Protein AF-B1NF24-F1 (afdb_monomer_lite)

Organism: Felis catus (NCBI:txid9685)

Secondary structure (DSSP, 8-state):
--------HHHHHHHHHHTT---HHHHHHHHHHTT-HHHHHHHH---HHHHHHHHTTS--SS-HHHHHHHHHHHH--HHHHHHHHHHHHHHHTT----TT--HHHHHHHHHHTTS-BTTB-HHHHHHHHHTT-HHHHHHHHHHHHHHHSSS----SSS-SS-------------PPPP----------------------------S--------PPP---SS-EEEEEEESS-SSHHHHHHHHHHTT-EEEEEES--HHHHHHHHHHHHT-GGGGTSSEEEEEEESS-BTTEE--S-TTSPPEEHHHHHHHTSTTT-GGGTTS-EEEEEE-

InterPro domains:
  IPR001309 Peptidase C14, p20 domain [PS50208] (236-332)
  IPR001875 Death effector domain [PF01335] (65-145)
  IPR001875 Death effector domain [PS50168] (1-45)
  IPR001875 Death effector domain [PS50168] (64-142)
  IPR001875 Death effector domain [SM00031] (63-142)
  IPR011029 Death-like domain superfamily [G3DSA:1.10.533.10] (1-56)
  IPR011029 Death-like domain superfamily [G3DSA:1.10.533.10] (60-155)
  IPR011029 Death-like domain superfamily [SSF47986] (62-151)
  IPR011600 Peptidase C14, caspase domain [PF00656] (235-331)
  IPR015917 Peptidase C14A, caspase catalytic domain [PR00376] (248-266)
  IPR015917 Peptidase C14A, caspase catalytic domain [PR00376] (281-289)
  IPR015917 Peptidase C14A, caspase catalytic domain [PR00376] (318-332)
  IPR015917 Peptidase C14A, caspase catalytic domain [SM00115] (216-332)
  IPR029030 Caspase-like domain superfamily [SSF52129] (209-331)

Foldseek 3Di:
DDPPDPQDPVNVQVVCVVVVNDDLLLVLLVCLLVVVQVCNCPPVVDHNVRNVVVVVPDDHSDDPVNSLLSVLLVVDDPVLLVQLCVLCDVVLDPPPPDPPDGSVNVVVSCVVSVCDDLQHCVSVLVSCVVSVVVVSNVSNVVSNVCVPDPDDDPPDDVPPDDDDDDDDDDDDDDDDDDDDDDDDDDDDDDDDDDDDDDDDDDDDDDDDDDDPPPPDQDQDFQQQEEEEAEAQPPDCVVVVVVVVVVVRHRYDYDYQDAQVVVVVVLLVRLPDLCLLRHQAYHYEAHAPADPFFHGGNDPPDDGHGPVVSVVCNECVNRVSCVPGYYYYHYHD

pLDDT: mean 74.33, std 25.1, range [20.7, 98.06]

Structure (mmCIF, N/CA/C/O backbone):
data_AF-B1NF24-F1
#
_entry.id   AF-B1NF24-F1
#
loop_
_atom_site.group_PDB
_atom_site.id
_atom_site.type_symbol
_atom_site.label_atom_id
_atom_site.label_alt_id
_atom_site.label_comp_id
_atom_site.label_asym_id
_atom_site.label_entity_id
_atom_site.label_seq_id
_atom_site.pdbx_PDB_ins_code
_atom_site.Cartn_x
_atom_site.Cartn_y
_atom_site.Cartn_z
_atom_site.occupancy
_atom_site.B_iso_or_equiv
_atom_site.auth_seq_id
_atom_site.auth_comp_id
_atom_site.auth_asym_id
_atom_site.auth_atom_id
_atom_site.pdbx_PDB_model_num
ATOM 1 N N . ALA A 1 1 ? -11.507 21.155 0.071 1.00 34.19 1 ALA A N 1
ATOM 2 C CA . ALA A 1 1 ? -11.415 20.934 -1.381 1.00 34.19 1 ALA A CA 1
ATOM 3 C C . ALA A 1 1 ? -10.036 21.401 -1.807 1.00 34.19 1 ALA A C 1
ATOM 5 O O . ALA A 1 1 ? -9.791 22.597 -1.777 1.00 34.19 1 ALA A O 1
ATOM 6 N N . ALA A 1 2 ? -9.113 20.475 -2.051 1.00 30.42 2 ALA A N 1
ATOM 7 C CA . ALA A 1 2 ? -7.850 20.797 -2.700 1.00 30.42 2 ALA A CA 1
ATOM 8 C C . ALA A 1 2 ? -7.971 20.240 -4.116 1.00 30.42 2 ALA A C 1
ATOM 10 O O . ALA A 1 2 ? -7.924 19.025 -4.304 1.00 30.42 2 ALA A O 1
ATOM 11 N N . ASP A 1 3 ? -8.244 21.130 -5.068 1.00 33.62 3 ASP A N 1
ATOM 12 C CA . ASP A 1 3 ? -8.088 20.854 -6.492 1.00 33.62 3 ASP A CA 1
ATOM 13 C C . ASP A 1 3 ? -6.604 20.572 -6.731 1.00 33.62 3 ASP A C 1
ATOM 15 O O . ASP A 1 3 ? -5.778 21.483 -6.808 1.00 33.62 3 ASP A O 1
ATOM 19 N N . VAL A 1 4 ? -6.243 19.291 -6.772 1.00 41.84 4 VAL A N 1
ATOM 20 C CA . VAL A 1 4 ? -4.942 18.871 -7.283 1.00 41.84 4 VAL A CA 1
ATOM 21 C C . VAL A 1 4 ? -5.028 19.053 -8.790 1.00 41.84 4 VAL A C 1
ATOM 23 O O . VAL A 1 4 ? -5.664 18.258 -9.481 1.00 41.84 4 VAL A O 1
ATOM 26 N N . VAL A 1 5 ? -4.425 20.135 -9.287 1.00 42.22 5 VAL A N 1
ATOM 27 C CA . VAL A 1 5 ? -4.131 20.307 -10.713 1.00 42.22 5 VAL A CA 1
ATOM 28 C C . VAL A 1 5 ? -3.517 18.993 -11.203 1.00 42.22 5 VAL A C 1
ATOM 30 O O . VAL A 1 5 ? -2.589 18.505 -10.551 1.00 42.22 5 VAL A O 1
ATOM 33 N N . PRO A 1 6 ? -4.027 18.379 -12.285 1.00 47.66 6 PRO A N 1
ATOM 34 C CA . PRO A 1 6 ? -3.456 17.140 -12.784 1.00 47.66 6 PRO A CA 1
ATOM 35 C C . PRO A 1 6 ? -1.999 17.413 -13.155 1.00 47.66 6 PRO A C 1
ATOM 37 O O . PRO A 1 6 ? -1.723 18.125 -14.119 1.00 47.66 6 PRO A O 1
ATOM 40 N N . LEU A 1 7 ? -1.080 16.891 -12.339 1.00 66.44 7 LEU A N 1
ATOM 41 C CA . LEU A 1 7 ? 0.355 16.958 -12.588 1.00 66.44 7 LEU A CA 1
ATOM 42 C C . LEU A 1 7 ? 0.591 16.405 -13.991 1.00 66.44 7 LEU A C 1
ATOM 44 O O . LEU A 1 7 ? 0.210 15.267 -14.284 1.00 66.44 7 LEU A O 1
ATOM 48 N N . ASN A 1 8 ? 1.182 17.209 -14.872 1.00 80.44 8 ASN A N 1
ATOM 49 C CA . ASN A 1 8 ? 1.562 16.707 -16.179 1.00 80.44 8 ASN A CA 1
ATOM 50 C C . ASN A 1 8 ? 2.646 15.635 -15.979 1.00 80.44 8 ASN A C 1
ATOM 52 O O . ASN A 1 8 ? 3.407 15.665 -15.011 1.00 80.44 8 ASN A O 1
ATOM 56 N N . VAL A 1 9 ? 2.744 14.681 -16.905 1.00 83.19 9 VAL A N 1
ATOM 57 C CA . VAL A 1 9 ? 3.736 13.597 -16.843 1.00 83.19 9 VAL A CA 1
ATOM 58 C C . VAL A 1 9 ? 5.152 14.160 -16.714 1.00 83.19 9 VAL A C 1
ATOM 60 O O . VAL A 1 9 ? 5.975 13.584 -16.011 1.00 83.19 9 VAL A O 1
ATOM 63 N N . ARG A 1 10 ? 5.424 15.308 -17.346 1.00 84.50 10 ARG A N 1
ATOM 64 C CA . ARG A 1 10 ? 6.698 16.021 -17.210 1.00 84.50 10 ARG A CA 1
ATOM 65 C C . ARG A 1 10 ? 6.972 16.430 -15.761 1.00 84.50 10 ARG A C 1
ATOM 67 O O . ARG A 1 10 ? 8.001 16.040 -15.230 1.00 84.50 10 ARG A O 1
ATOM 74 N N . ASP A 1 11 ? 6.030 17.121 -15.126 1.00 86.19 11 ASP A N 1
ATOM 75 C CA . ASP A 1 11 ? 6.173 17.591 -13.744 1.00 86.19 11 ASP A CA 1
ATOM 76 C C . ASP A 1 11 ? 6.357 16.409 -12.780 1.00 86.19 11 ASP A C 1
ATOM 78 O O . ASP A 1 11 ? 7.164 16.463 -11.858 1.00 86.19 11 ASP A O 1
ATOM 82 N N . LEU A 1 12 ? 5.656 15.294 -13.024 1.00 83.38 12 LEU A N 1
ATOM 83 C CA . LEU A 1 12 ? 5.823 14.068 -12.244 1.00 83.38 12 LEU A CA 1
ATOM 84 C C . LEU A 1 12 ? 7.235 13.478 -12.384 1.00 83.38 12 LEU A C 1
ATOM 86 O O . LEU A 1 12 ? 7.833 13.080 -11.385 1.00 83.38 12 LEU A O 1
ATOM 90 N N . LEU A 1 13 ? 7.763 13.398 -13.608 1.00 84.06 13 LEU A N 1
ATOM 91 C CA . LEU A 1 13 ? 9.116 12.895 -13.852 1.00 84.06 13 LEU A CA 1
ATOM 92 C C . LEU A 1 13 ? 10.175 13.822 -13.245 1.00 84.06 13 LEU A C 1
ATOM 94 O O . LEU A 1 13 ? 11.127 13.320 -12.646 1.00 84.06 13 LEU A O 1
ATOM 98 N N . ASP A 1 14 ? 9.975 15.138 -13.330 1.00 83.81 14 ASP A N 1
ATOM 99 C CA . ASP A 1 14 ? 10.856 16.139 -12.728 1.00 83.81 14 ASP A CA 1
ATOM 100 C C . ASP A 1 14 ? 10.875 15.983 -11.195 1.00 83.81 14 ASP A C 1
ATOM 102 O O . ASP A 1 14 ? 11.945 15.817 -10.611 1.00 83.81 14 ASP A O 1
ATOM 106 N N . ILE A 1 15 ? 9.710 15.857 -10.543 1.00 81.94 15 ILE A N 1
ATOM 107 C CA . ILE A 1 15 ? 9.610 15.600 -9.092 1.00 81.94 15 ILE A CA 1
ATOM 108 C C . ILE A 1 15 ? 10.308 14.290 -8.693 1.00 81.94 15 ILE A C 1
ATOM 110 O O . ILE A 1 15 ? 10.976 14.221 -7.657 1.00 81.94 15 ILE A O 1
ATOM 114 N N . LEU A 1 16 ? 10.141 13.214 -9.469 1.00 79.06 16 LEU A N 1
ATOM 115 C CA . LEU A 1 16 ? 10.782 11.929 -9.166 1.00 79.06 16 LEU A CA 1
ATOM 116 C C . LEU A 1 16 ? 12.305 11.989 -9.354 1.00 79.06 16 LEU A C 1
ATOM 118 O O . LEU A 1 16 ? 13.035 11.346 -8.593 1.00 79.06 16 LEU A O 1
ATOM 122 N N . SER A 1 17 ? 12.774 12.771 -10.328 1.00 82.81 17 SER A N 1
ATOM 123 C CA . SER A 1 17 ? 14.193 13.044 -10.558 1.00 82.81 17 SER A CA 1
ATOM 124 C C . SER A 1 17 ? 14.794 13.867 -9.417 1.00 82.81 17 SER A C 1
ATOM 126 O O . SER A 1 17 ? 15.810 13.471 -8.851 1.00 82.81 17 SER A O 1
ATOM 128 N N . GLU A 1 18 ? 14.141 14.960 -9.013 1.00 84.50 18 GLU A N 1
ATOM 129 C CA . GLU A 1 18 ? 14.576 15.825 -7.906 1.00 84.50 18 GLU A CA 1
ATOM 130 C C . GLU A 1 18 ? 14.647 15.077 -6.570 1.00 84.50 18 GLU A C 1
ATOM 132 O O . GLU A 1 18 ? 15.554 15.297 -5.772 1.00 84.50 18 GLU A O 1
ATOM 137 N N . ARG A 1 19 ? 13.726 14.135 -6.337 1.00 76.81 19 ARG A N 1
ATOM 138 C CA . ARG A 1 19 ? 13.718 13.283 -5.136 1.00 76.81 19 ARG A CA 1
ATOM 139 C C . ARG A 1 19 ? 14.747 12.147 -5.177 1.00 76.81 19 ARG A C 1
ATOM 141 O O . ARG A 1 19 ? 14.747 11.317 -4.270 1.00 76.81 19 ARG A O 1
ATOM 148 N N . GLY A 1 20 ? 15.560 12.047 -6.232 1.00 77.38 20 GLY A N 1
ATOM 149 C CA . GLY A 1 20 ? 16.535 10.967 -6.420 1.00 77.38 20 GLY A CA 1
ATOM 150 C C . GLY A 1 20 ? 15.904 9.579 -6.582 1.00 77.38 20 GLY A C 1
ATOM 151 O O . GLY A 1 20 ? 16.592 8.570 -6.446 1.00 77.38 20 GLY A O 1
ATOM 152 N N . LYS A 1 21 ? 14.593 9.508 -6.852 1.00 74.69 21 LYS A N 1
ATOM 153 C CA . LYS A 1 21 ? 13.841 8.250 -6.993 1.00 74.69 21 LYS A CA 1
ATOM 154 C C . LYS A 1 21 ? 13.795 7.748 -8.436 1.00 74.69 21 LYS A C 1
ATOM 156 O O . LYS A 1 21 ? 13.480 6.583 -8.658 1.00 74.69 21 LYS A O 1
ATOM 161 N N . LEU A 1 22 ? 14.102 8.606 -9.411 1.00 81.50 22 LEU A N 1
ATOM 162 C CA . LEU A 1 22 ? 14.124 8.259 -10.829 1.00 81.50 22 LEU A CA 1
ATOM 163 C C . LEU A 1 22 ? 15.561 8.149 -11.342 1.00 81.50 22 LEU A C 1
ATOM 165 O O . LEU A 1 22 ? 16.217 9.147 -11.624 1.00 81.50 22 LEU A O 1
ATOM 169 N N . SER A 1 23 ? 16.042 6.917 -11.494 1.00 85.56 23 SER A N 1
ATOM 170 C CA . SER A 1 23 ? 17.282 6.628 -12.218 1.00 85.56 23 SER A CA 1
ATOM 171 C C . SER A 1 23 ? 17.003 6.407 -13.709 1.00 85.56 23 SER A C 1
ATOM 173 O O . SER A 1 23 ? 15.863 6.161 -14.108 1.00 85.56 23 SER A O 1
ATOM 175 N N . ALA A 1 24 ? 18.045 6.419 -14.548 1.00 84.31 24 ALA A N 1
ATOM 176 C CA . ALA A 1 24 ? 17.912 6.056 -15.965 1.00 84.31 24 ALA A CA 1
ATOM 177 C C . ALA A 1 24 ? 17.301 4.652 -16.150 1.00 84.31 24 ALA A C 1
ATOM 179 O O . ALA A 1 24 ? 16.502 4.435 -17.061 1.00 84.31 24 ALA A O 1
ATOM 180 N N . MET A 1 25 ? 17.619 3.723 -15.241 1.00 84.38 25 MET A N 1
ATOM 181 C CA . MET A 1 25 ? 17.042 2.378 -15.222 1.00 84.38 25 MET A CA 1
ATOM 182 C C . MET A 1 25 ? 15.591 2.363 -14.735 1.00 84.38 25 MET A C 1
ATOM 184 O O . MET A 1 25 ? 14.773 1.655 -15.315 1.00 84.38 25 MET A O 1
ATOM 188 N N . GLY A 1 26 ? 15.238 3.196 -13.753 1.00 83.25 26 GLY A N 1
ATOM 189 C CA . GLY A 1 26 ? 13.846 3.387 -13.338 1.00 83.25 26 GLY A CA 1
ATOM 190 C C . GLY A 1 26 ? 12.982 3.975 -14.458 1.00 83.25 26 GLY A C 1
ATOM 191 O O . GLY A 1 26 ? 11.862 3.527 -14.687 1.00 83.25 26 GLY A O 1
ATOM 192 N N . LEU A 1 27 ? 13.521 4.919 -15.237 1.00 87.50 27 LEU A N 1
ATOM 193 C CA . LEU A 1 27 ? 12.850 5.437 -16.431 1.00 87.50 27 LEU A CA 1
ATOM 194 C C . LEU A 1 27 ? 12.709 4.359 -17.518 1.00 87.50 27 LEU A C 1
ATOM 196 O O . LEU A 1 27 ? 11.660 4.271 -18.157 1.00 87.50 27 LEU A O 1
ATOM 200 N N . ALA A 1 28 ? 13.735 3.522 -17.711 1.00 86.75 28 ALA A N 1
ATOM 201 C CA . ALA A 1 28 ? 13.675 2.384 -18.629 1.00 86.75 28 ALA A CA 1
ATOM 202 C C . ALA A 1 28 ? 12.551 1.411 -18.247 1.00 86.75 28 ALA A C 1
ATOM 204 O O . ALA A 1 28 ? 11.795 0.973 -19.116 1.00 86.75 28 ALA A O 1
ATOM 205 N N . GLU A 1 29 ? 12.409 1.118 -16.952 1.00 87.12 29 GLU A N 1
ATOM 206 C CA . GLU A 1 29 ? 11.335 0.285 -16.419 1.00 87.12 29 GLU A CA 1
ATOM 207 C C . GLU A 1 29 ? 9.958 0.903 -16.682 1.00 87.12 29 GLU A C 1
ATOM 209 O O . GLU A 1 29 ? 9.096 0.234 -17.249 1.00 87.12 29 GLU A O 1
ATOM 214 N N . LEU A 1 30 ? 9.749 2.184 -16.360 1.00 87.38 30 LEU A N 1
ATOM 215 C CA . LEU A 1 30 ? 8.467 2.859 -16.599 1.00 87.38 30 LEU A CA 1
ATOM 216 C C . LEU A 1 30 ? 8.071 2.829 -18.083 1.00 87.38 30 LEU A C 1
ATOM 218 O O . LEU A 1 30 ? 6.939 2.479 -18.419 1.00 87.38 30 LEU A O 1
ATOM 222 N N . LEU A 1 31 ? 9.006 3.132 -18.989 1.00 87.88 31 LEU A N 1
ATOM 223 C CA . LEU A 1 31 ? 8.759 3.088 -20.435 1.00 87.88 31 LEU A CA 1
ATOM 224 C C . LEU A 1 31 ? 8.461 1.671 -20.934 1.00 87.88 31 LEU A C 1
ATOM 226 O O . LEU A 1 31 ? 7.616 1.496 -21.816 1.00 87.88 31 LEU A O 1
ATOM 230 N N . TYR A 1 32 ? 9.133 0.668 -20.367 1.00 87.19 32 TYR A N 1
ATOM 231 C CA . TYR A 1 32 ? 8.873 -0.737 -20.657 1.00 87.19 32 TYR A CA 1
ATOM 232 C C . TYR A 1 32 ? 7.463 -1.148 -20.211 1.00 87.19 32 TYR A C 1
ATOM 234 O O . TYR A 1 32 ? 6.733 -1.749 -21.000 1.00 87.19 32 TYR A O 1
ATOM 242 N N . ARG A 1 33 ? 7.045 -0.774 -18.993 1.00 83.44 33 ARG A N 1
ATOM 243 C CA . ARG A 1 33 ? 5.715 -1.093 -18.441 1.00 83.44 33 ARG A CA 1
ATOM 244 C C . ARG A 1 33 ? 4.583 -0.402 -19.204 1.00 83.44 33 ARG A C 1
ATOM 246 O O . ARG A 1 33 ? 3.579 -1.040 -19.483 1.00 83.44 33 ARG A O 1
ATOM 253 N N . VAL A 1 34 ? 4.778 0.846 -19.636 1.00 85.19 34 VAL A N 1
ATOM 254 C CA . VAL A 1 34 ? 3.817 1.596 -20.478 1.00 85.19 34 VAL A CA 1
ATOM 255 C C . VAL A 1 34 ? 3.896 1.178 -21.963 1.00 85.19 34 VAL A C 1
ATOM 257 O O . VAL A 1 34 ? 3.221 1.737 -22.824 1.00 85.19 34 VAL A O 1
ATOM 260 N N . ARG A 1 35 ? 4.729 0.180 -22.298 1.00 83.81 35 ARG A N 1
ATOM 261 C CA . ARG A 1 35 ? 4.919 -0.371 -23.652 1.00 83.81 35 ARG A CA 1
ATOM 262 C C . ARG A 1 35 ? 5.380 0.655 -24.701 1.00 83.81 35 ARG A C 1
ATOM 264 O O . ARG A 1 35 ? 5.207 0.447 -25.903 1.00 83.81 35 ARG A O 1
ATOM 271 N N . ARG A 1 36 ? 6.033 1.746 -24.283 1.00 87.38 36 ARG A N 1
ATOM 272 C CA . ARG A 1 36 ? 6.626 2.766 -25.172 1.00 87.38 36 ARG A CA 1
ATOM 273 C C . ARG A 1 36 ? 8.048 2.390 -25.580 1.00 87.38 36 ARG A C 1
ATOM 275 O O . ARG A 1 36 ? 9.026 3.080 -25.284 1.00 87.38 36 ARG A O 1
ATOM 282 N N . PHE A 1 37 ? 8.164 1.266 -26.288 1.00 87.19 37 PHE A N 1
ATOM 283 C CA . PHE A 1 37 ? 9.449 0.736 -26.763 1.00 87.19 37 PHE A CA 1
ATOM 284 C C . PHE A 1 37 ? 10.140 1.654 -27.784 1.00 87.19 37 PHE A C 1
ATOM 286 O O . PHE A 1 37 ? 11.359 1.602 -27.942 1.00 87.19 37 PHE A O 1
ATOM 293 N N . ASP A 1 38 ? 9.373 2.509 -28.461 1.00 88.81 38 ASP A N 1
ATOM 294 C CA . ASP A 1 38 ? 9.875 3.562 -29.342 1.00 88.81 38 ASP A CA 1
ATOM 295 C C . ASP A 1 38 ? 10.730 4.577 -28.571 1.00 88.81 38 ASP A C 1
ATOM 297 O O . ASP A 1 38 ? 11.837 4.919 -28.993 1.00 88.81 38 ASP A O 1
ATOM 301 N N . LEU A 1 39 ? 10.251 5.012 -27.402 1.00 90.06 39 LEU A N 1
ATOM 302 C CA . LEU A 1 39 ? 10.961 5.949 -26.536 1.00 90.06 39 LEU A CA 1
ATOM 303 C C . LEU A 1 39 ? 12.165 5.289 -25.867 1.00 90.06 39 LEU A C 1
ATOM 305 O O . LEU A 1 39 ? 13.218 5.915 -25.773 1.00 90.06 39 LEU A O 1
ATOM 309 N N . LEU A 1 40 ? 12.036 4.016 -25.484 1.00 88.38 40 LEU A N 1
ATOM 310 C CA . LEU A 1 40 ? 13.133 3.228 -24.924 1.00 88.38 40 LEU A CA 1
ATOM 311 C C . LEU A 1 40 ? 14.338 3.178 -25.881 1.00 88.38 40 LEU A C 1
ATOM 313 O O . LEU A 1 40 ? 15.464 3.495 -25.491 1.00 88.38 40 LEU A O 1
ATOM 317 N N . LYS A 1 41 ? 14.091 2.865 -27.158 1.00 88.94 41 LYS A N 1
ATOM 318 C CA . LYS A 1 41 ? 15.137 2.827 -28.188 1.00 88.94 41 LYS A CA 1
ATOM 319 C C . LYS A 1 41 ? 15.684 4.211 -28.513 1.00 88.94 41 LYS A C 1
ATOM 321 O O . LYS A 1 41 ? 16.890 4.377 -28.658 1.00 88.94 41 LYS A O 1
ATOM 326 N N . ARG A 1 42 ? 14.806 5.210 -28.638 1.00 91.31 42 ARG A N 1
ATOM 327 C CA . ARG A 1 42 ? 15.193 6.555 -29.082 1.00 91.31 42 ARG A CA 1
ATOM 328 C C . ARG A 1 42 ? 15.977 7.334 -28.026 1.00 91.31 42 ARG A C 1
ATOM 330 O O . ARG A 1 42 ? 16.920 8.030 -28.383 1.00 91.31 42 ARG A O 1
ATOM 337 N N . ILE A 1 43 ? 15.571 7.246 -26.760 1.00 89.44 43 ILE A N 1
ATOM 338 C CA . ILE A 1 43 ? 16.112 8.075 -25.672 1.00 89.44 43 ILE A CA 1
ATOM 339 C C . ILE A 1 43 ? 17.205 7.325 -24.911 1.00 89.44 43 ILE A C 1
ATOM 341 O O . ILE A 1 43 ? 18.290 7.861 -24.716 1.00 89.44 43 ILE A O 1
ATOM 345 N N . LEU A 1 44 ? 16.939 6.077 -24.513 1.00 86.38 44 LEU A N 1
ATOM 346 C CA . LEU A 1 44 ? 17.850 5.299 -23.668 1.00 86.38 44 LEU A CA 1
ATOM 347 C C . LEU A 1 44 ? 18.767 4.370 -24.471 1.00 86.38 44 LEU A C 1
ATOM 349 O O . LEU A 1 44 ? 19.674 3.775 -23.900 1.00 86.38 44 LEU A O 1
ATOM 353 N N . LYS A 1 45 ? 18.558 4.251 -25.792 1.00 89.69 45 LYS A N 1
ATOM 354 C CA . LYS A 1 45 ? 19.291 3.324 -26.676 1.00 89.69 45 LYS A CA 1
ATOM 355 C C . LYS A 1 45 ? 19.275 1.882 -26.156 1.00 89.69 45 LYS A C 1
ATOM 357 O O . LYS A 1 45 ? 20.222 1.128 -26.360 1.00 89.69 45 LYS A O 1
ATOM 362 N N . MET A 1 46 ? 18.186 1.507 -25.483 1.00 86.00 46 MET A N 1
ATOM 363 C CA . MET A 1 46 ? 17.989 0.176 -24.922 1.00 86.00 46 MET A CA 1
ATOM 364 C C . MET A 1 46 ? 16.951 -0.599 -25.724 1.00 86.00 46 MET A C 1
ATOM 366 O O . MET A 1 46 ? 15.912 -0.067 -26.119 1.00 86.00 46 MET A O 1
ATOM 370 N N . ASP A 1 47 ? 17.215 -1.887 -25.908 1.00 85.75 47 ASP A N 1
ATOM 371 C CA . ASP A 1 47 ? 16.242 -2.824 -26.450 1.00 85.75 47 ASP A CA 1
ATOM 372 C C . ASP A 1 47 ? 15.419 -3.479 -25.341 1.00 85.75 47 ASP A C 1
ATOM 374 O O . ASP A 1 47 ? 15.860 -3.616 -24.199 1.00 85.75 47 ASP A O 1
ATOM 378 N N . LYS A 1 48 ? 14.230 -3.965 -25.713 1.00 84.44 48 LYS A N 1
ATOM 379 C CA . LYS A 1 48 ? 13.298 -4.665 -24.818 1.00 84.44 48 LYS A CA 1
ATOM 380 C C . LYS A 1 48 ? 13.997 -5.739 -23.968 1.00 84.44 48 LYS A C 1
ATOM 382 O O . LYS A 1 48 ? 13.862 -5.748 -22.750 1.0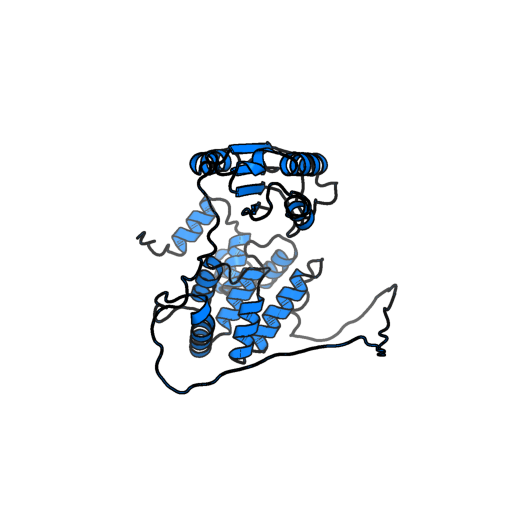0 84.44 48 LYS A O 1
ATOM 387 N N . ARG A 1 49 ? 14.808 -6.585 -24.612 1.00 83.69 49 ARG A N 1
ATOM 388 C CA . ARG A 1 49 ? 15.538 -7.690 -23.964 1.00 83.69 49 ARG A CA 1
ATOM 389 C C . ARG A 1 49 ? 16.558 -7.212 -22.932 1.00 83.69 49 ARG A C 1
ATOM 391 O O . ARG A 1 49 ? 16.775 -7.883 -21.926 1.00 83.69 49 ARG A O 1
ATOM 398 N N . ALA A 1 50 ? 17.192 -6.066 -23.180 1.00 83.81 50 ALA A N 1
ATOM 399 C CA . ALA A 1 50 ? 18.171 -5.496 -22.260 1.00 83.81 50 ALA A CA 1
ATOM 400 C C . ALA A 1 50 ? 17.491 -5.035 -20.964 1.00 83.81 50 ALA A C 1
ATOM 402 O O . ALA A 1 50 ? 18.012 -5.283 -19.880 1.00 83.81 50 ALA A O 1
ATOM 403 N N . VAL A 1 51 ? 16.300 -4.434 -21.074 1.00 83.75 51 VAL A N 1
ATOM 404 C CA . VAL A 1 51 ? 15.498 -4.042 -19.907 1.00 83.75 51 VAL A CA 1
ATOM 405 C C . VAL A 1 51 ? 14.985 -5.268 -19.157 1.00 83.75 51 VAL A C 1
ATOM 407 O O . VAL A 1 51 ? 15.159 -5.335 -17.947 1.00 83.75 51 VAL A O 1
ATOM 410 N N . GLU A 1 52 ? 14.447 -6.276 -19.851 1.00 80.75 52 GLU A N 1
ATOM 411 C CA . GLU A 1 52 ? 14.007 -7.536 -19.223 1.00 80.75 52 GLU A CA 1
ATOM 412 C C . GLU A 1 52 ? 15.140 -8.203 -18.425 1.00 80.75 52 GLU A C 1
ATOM 414 O O . GLU A 1 52 ? 14.957 -8.573 -17.268 1.00 80.75 52 GLU A O 1
ATOM 419 N N . THR A 1 53 ? 16.339 -8.283 -19.010 1.00 80.69 53 THR A N 1
ATOM 420 C CA . THR A 1 53 ? 17.530 -8.847 -18.349 1.00 80.69 53 THR A CA 1
ATOM 421 C C . THR A 1 53 ? 17.944 -8.040 -17.118 1.00 80.69 53 THR A C 1
ATOM 423 O O . THR A 1 53 ? 18.423 -8.605 -16.136 1.00 80.69 53 THR A O 1
ATOM 426 N N . HIS A 1 54 ? 17.774 -6.719 -17.156 1.00 77.69 54 HIS A N 1
ATOM 427 C CA . HIS A 1 54 ? 18.090 -5.859 -16.022 1.00 77.69 54 HIS A CA 1
ATOM 428 C C . HIS A 1 54 ? 17.088 -6.032 -14.877 1.00 77.69 54 HIS A C 1
ATOM 430 O O . HIS A 1 54 ? 17.503 -6.182 -13.730 1.00 77.69 54 HIS A O 1
ATOM 436 N N . LEU A 1 55 ? 15.789 -6.088 -15.184 1.00 78.25 55 LEU A N 1
ATOM 437 C CA . LEU A 1 55 ? 14.736 -6.312 -14.187 1.00 78.25 55 LEU A CA 1
ATOM 438 C C . LEU A 1 55 ? 14.903 -7.661 -13.466 1.00 78.25 55 LEU A C 1
ATOM 440 O O . LEU A 1 55 ? 14.518 -7.791 -12.306 1.00 78.25 55 LEU A O 1
ATOM 444 N N . LEU A 1 56 ? 15.520 -8.653 -14.122 1.00 68.75 56 LEU A N 1
ATOM 445 C CA . LEU A 1 56 ? 15.863 -9.964 -13.540 1.00 68.75 56 LEU A CA 1
ATOM 446 C C . LEU A 1 56 ? 16.962 -9.903 -12.480 1.00 68.75 56 LEU A C 1
ATOM 448 O O . LEU A 1 56 ? 17.046 -10.799 -11.645 1.00 68.75 56 LEU A O 1
ATOM 452 N N . ARG A 1 57 ? 17.823 -8.885 -12.519 1.00 66.25 57 ARG A N 1
ATOM 453 C CA . ARG A 1 57 ? 19.025 -8.810 -11.678 1.00 66.25 57 ARG A CA 1
ATOM 454 C C . ARG A 1 57 ? 18.976 -7.720 -10.618 1.00 66.25 57 ARG A C 1
ATOM 456 O O . ARG A 1 57 ? 19.847 -7.702 -9.751 1.00 66.25 57 ARG A O 1
ATOM 463 N N . HIS A 1 58 ? 18.004 -6.815 -10.686 1.00 65.12 58 HIS A N 1
ATOM 464 C CA . HIS A 1 58 ? 17.977 -5.618 -9.854 1.00 65.12 58 HIS A CA 1
ATOM 465 C C . HIS A 1 58 ? 16.593 -5.347 -9.252 1.00 65.12 58 HIS A C 1
ATOM 467 O O . HIS A 1 58 ? 15.585 -5.766 -9.822 1.00 65.12 58 HIS A O 1
ATOM 473 N N . PRO A 1 59 ? 16.536 -4.636 -8.108 1.00 62.91 59 PRO A N 1
ATOM 474 C CA . PRO A 1 59 ? 15.279 -4.203 -7.511 1.00 62.91 59 PRO A CA 1
ATOM 475 C C . PRO A 1 59 ? 14.470 -3.344 -8.487 1.00 62.91 59 PRO A C 1
ATOM 477 O O . PRO A 1 59 ? 15.008 -2.425 -9.107 1.00 62.91 59 PRO A O 1
ATOM 480 N N . GLN A 1 60 ? 13.182 -3.651 -8.604 1.00 71.81 60 GLN A N 1
ATOM 481 C CA . GLN A 1 60 ? 12.252 -2.947 -9.483 1.00 71.81 60 GLN A CA 1
ATOM 482 C C . GLN A 1 60 ? 11.747 -1.663 -8.810 1.00 71.81 60 GLN A C 1
ATOM 484 O O . GLN A 1 60 ? 11.496 -1.642 -7.603 1.00 71.81 60 GLN A O 1
ATOM 489 N N . LEU A 1 61 ? 11.582 -0.596 -9.590 1.00 79.44 61 LEU A N 1
ATOM 490 C CA . LEU A 1 61 ? 10.973 0.660 -9.151 1.00 79.44 61 LEU A CA 1
ATOM 491 C C . LEU A 1 61 ? 9.466 0.489 -8.915 1.00 79.44 61 LEU A C 1
ATOM 493 O O . LEU A 1 61 ? 8.905 1.095 -8.000 1.00 79.44 61 LEU A O 1
ATOM 497 N N . VAL A 1 62 ? 8.802 -0.311 -9.751 1.00 80.81 62 VAL A N 1
ATOM 498 C CA . VAL A 1 62 ? 7.364 -0.569 -9.686 1.00 80.81 62 VAL A CA 1
ATOM 499 C C . VAL A 1 62 ? 7.133 -1.936 -9.052 1.00 80.81 62 VAL A C 1
ATOM 501 O O . VAL A 1 62 ? 7.668 -2.942 -9.505 1.00 80.81 62 VAL A O 1
ATOM 504 N N . SER A 1 63 ? 6.306 -1.993 -8.007 1.00 84.19 63 SER A N 1
ATOM 505 C CA . SER A 1 63 ? 6.010 -3.263 -7.342 1.00 84.19 63 SER A CA 1
ATOM 506 C C . SER A 1 63 ? 5.208 -4.212 -8.235 1.00 84.19 63 SER A C 1
ATOM 508 O O . SER A 1 63 ? 4.359 -3.782 -9.021 1.00 84.19 63 SER A O 1
ATOM 510 N N . ASP A 1 64 ? 5.398 -5.520 -8.046 1.00 83.31 64 ASP A N 1
ATOM 511 C CA . ASP A 1 64 ? 4.687 -6.558 -8.807 1.00 83.31 64 ASP A CA 1
ATOM 512 C C . ASP A 1 64 ? 3.156 -6.434 -8.686 1.00 83.31 64 ASP A C 1
ATOM 514 O O . ASP A 1 64 ? 2.419 -6.689 -9.637 1.00 83.31 64 ASP A O 1
ATOM 518 N N . TYR A 1 65 ? 2.665 -5.956 -7.538 1.00 88.88 65 TYR A N 1
ATOM 519 C CA . TYR A 1 65 ? 1.255 -5.619 -7.342 1.00 88.88 65 TYR A CA 1
ATOM 520 C C . TYR A 1 65 ? 0.771 -4.533 -8.319 1.00 88.88 65 TYR A C 1
ATOM 522 O O . TYR A 1 65 ? -0.290 -4.664 -8.927 1.00 88.88 65 TYR A O 1
ATOM 530 N N . ARG A 1 66 ? 1.548 -3.456 -8.506 1.00 90.00 66 ARG A N 1
ATOM 531 C CA . ARG A 1 66 ? 1.192 -2.359 -9.423 1.00 90.00 66 ARG A CA 1
ATOM 532 C C . ARG A 1 66 ? 1.245 -2.803 -10.880 1.00 90.00 66 ARG A C 1
ATOM 534 O O . ARG A 1 66 ? 0.400 -2.377 -11.670 1.00 90.00 66 ARG A O 1
ATOM 541 N N . VAL A 1 67 ? 2.180 -3.692 -11.213 1.00 88.06 67 VAL A N 1
ATOM 542 C CA . VAL A 1 67 ? 2.234 -4.341 -12.528 1.00 88.06 67 VAL A CA 1
ATOM 543 C C . VAL A 1 67 ? 0.952 -5.142 -12.767 1.00 88.06 67 VAL A C 1
ATOM 545 O O . VAL A 1 67 ? 0.284 -4.913 -13.771 1.00 88.06 67 VAL A O 1
ATOM 548 N N . LEU A 1 68 ? 0.547 -5.989 -11.813 1.00 91.38 68 LEU A N 1
ATOM 549 C CA . LEU A 1 68 ? -0.678 -6.788 -11.910 1.00 91.38 68 LEU A CA 1
ATOM 550 C C . LEU A 1 68 ? -1.928 -5.920 -12.118 1.00 91.38 68 LEU A C 1
ATOM 552 O O . LEU A 1 68 ? -2.728 -6.211 -13.003 1.00 91.38 68 LEU A O 1
ATOM 556 N N . MET A 1 69 ? -2.109 -4.859 -11.323 1.00 93.38 69 MET A N 1
ATOM 557 C CA . MET A 1 69 ? -3.271 -3.967 -11.464 1.00 93.38 69 MET A CA 1
ATOM 558 C C . MET A 1 69 ? -3.305 -3.287 -12.838 1.00 93.38 69 MET A C 1
ATOM 560 O O . MET A 1 69 ? -4.376 -3.125 -13.421 1.00 93.38 69 MET A O 1
ATOM 564 N N . THR A 1 70 ? -2.140 -2.927 -13.379 1.00 88.31 70 THR A N 1
ATOM 565 C CA . THR A 1 70 ? -2.042 -2.325 -14.715 1.00 88.31 70 THR A CA 1
ATOM 566 C C . THR A 1 70 ? -2.402 -3.337 -15.800 1.00 88.31 70 THR A C 1
ATOM 568 O O . THR A 1 70 ? -3.239 -3.037 -16.644 1.00 88.31 70 THR A O 1
ATOM 571 N N . GLU A 1 71 ? -1.862 -4.557 -15.740 1.00 89.88 71 GLU A N 1
ATOM 572 C CA . GLU A 1 71 ? -2.181 -5.621 -16.702 1.00 89.88 71 GLU A CA 1
ATOM 573 C C . GLU A 1 71 ? -3.665 -6.010 -16.676 1.00 89.88 71 GLU A C 1
ATOM 575 O O . GLU A 1 71 ? -4.272 -6.195 -17.726 1.00 89.88 71 GLU A O 1
ATOM 580 N N . ILE A 1 72 ? -4.271 -6.103 -15.488 1.00 92.94 72 ILE A N 1
ATOM 581 C CA . ILE A 1 72 ? -5.715 -6.341 -15.355 1.00 92.94 72 ILE A CA 1
ATOM 582 C C . ILE A 1 72 ? -6.499 -5.194 -15.998 1.00 92.94 72 ILE A C 1
ATOM 584 O O . ILE A 1 72 ? -7.456 -5.447 -16.721 1.00 92.94 72 ILE A O 1
ATOM 588 N N . GLY A 1 73 ? -6.087 -3.945 -15.765 1.00 91.88 73 GLY A N 1
ATOM 589 C CA . GLY A 1 73 ? -6.724 -2.771 -16.357 1.00 91.88 73 GLY A CA 1
ATOM 590 C C . GLY A 1 73 ? -6.641 -2.725 -17.884 1.00 91.88 73 GLY A C 1
ATOM 591 O O . GLY A 1 73 ? -7.603 -2.298 -18.513 1.00 91.88 73 GLY A O 1
ATOM 592 N N . GLU A 1 74 ? -5.531 -3.177 -18.475 1.00 89.44 74 GLU A N 1
ATOM 593 C CA . GLU A 1 74 ? -5.361 -3.277 -19.935 1.00 89.44 74 GLU A CA 1
ATOM 594 C C . GLU A 1 74 ? -6.277 -4.337 -20.564 1.00 89.44 74 GLU A C 1
ATOM 596 O O . GLU A 1 74 ? -6.745 -4.156 -21.687 1.00 89.44 74 GLU A O 1
ATOM 601 N N . ASP A 1 75 ? -6.541 -5.428 -19.843 1.00 91.25 75 ASP A N 1
ATOM 602 C CA . ASP A 1 75 ? -7.344 -6.548 -20.335 1.00 91.25 75 ASP A CA 1
ATOM 603 C C . ASP A 1 75 ? -8.852 -6.399 -20.049 1.00 91.25 75 ASP A C 1
ATOM 605 O O . ASP A 1 75 ? -9.629 -7.259 -20.472 1.00 91.25 75 ASP A O 1
ATOM 609 N N . LEU A 1 76 ? -9.287 -5.366 -19.318 1.00 93.06 76 LEU A N 1
ATOM 610 C CA . LEU A 1 76 ? -10.697 -5.087 -19.011 1.00 93.06 76 LEU A CA 1
ATOM 611 C C . LEU A 1 76 ? -11.300 -4.100 -20.015 1.00 93.06 76 LEU A C 1
ATOM 613 O O . LEU A 1 76 ? -10.733 -3.042 -20.286 1.00 93.06 76 LEU A O 1
ATOM 617 N N . ASP A 1 77 ? -12.499 -4.402 -20.514 1.00 91.94 77 ASP A N 1
ATOM 618 C CA . ASP A 1 77 ? -13.245 -3.455 -21.342 1.00 91.94 77 ASP A CA 1
ATOM 619 C C . ASP A 1 77 ? -14.120 -2.501 -20.498 1.00 91.94 77 ASP A C 1
ATOM 621 O O . ASP A 1 77 ? -14.262 -2.627 -19.279 1.00 91.94 77 ASP A O 1
ATOM 625 N N . LYS A 1 78 ? -14.740 -1.505 -21.142 1.00 90.81 78 LYS A N 1
ATOM 626 C CA . LYS A 1 78 ? -15.590 -0.523 -20.440 1.00 90.81 78 LYS A CA 1
ATOM 627 C C . LYS A 1 78 ? -16.815 -1.159 -19.764 1.00 90.81 78 LYS A C 1
ATOM 629 O O . LYS A 1 78 ? -17.303 -0.626 -18.762 1.00 90.81 78 LYS A O 1
ATOM 634 N N . SER A 1 79 ? -17.333 -2.256 -20.316 1.00 92.19 79 SER A N 1
ATOM 635 C CA . SER A 1 79 ? -18.500 -2.965 -19.787 1.00 92.19 79 SER A CA 1
ATOM 636 C C . SER A 1 79 ? -18.135 -3.785 -18.548 1.00 92.19 79 SER A C 1
ATOM 638 O O . SER A 1 79 ? -18.855 -3.742 -17.546 1.00 92.19 79 SER A O 1
ATOM 640 N N . ASP A 1 80 ? -16.959 -4.411 -18.561 1.00 93.75 80 ASP A N 1
ATOM 641 C CA . ASP A 1 80 ? -16.374 -5.121 -17.434 1.00 93.75 80 ASP A CA 1
ATOM 642 C C . ASP A 1 80 ? -16.111 -4.156 -16.278 1.00 93.75 80 ASP A C 1
ATOM 644 O O . ASP A 1 80 ? -16.531 -4.408 -15.149 1.00 93.75 80 ASP A O 1
ATOM 648 N N . VAL A 1 81 ? -15.483 -3.004 -16.554 1.00 91.44 81 VAL A N 1
ATOM 649 C CA . VAL A 1 81 ? -15.222 -1.973 -15.535 1.00 91.44 81 VAL A CA 1
ATOM 650 C C . VAL A 1 81 ? -16.528 -1.471 -14.922 1.00 91.44 81 VAL A C 1
ATOM 652 O O . VAL A 1 81 ? -16.633 -1.368 -13.701 1.00 91.44 81 VAL A O 1
ATOM 655 N N . SER A 1 82 ? -17.555 -1.230 -15.739 1.00 90.44 82 SER A N 1
ATOM 656 C CA . SER A 1 82 ? -18.880 -0.832 -15.246 1.00 90.44 82 SER A CA 1
ATOM 657 C C . SER A 1 82 ? -19.508 -1.907 -14.352 1.00 90.44 82 SER A C 1
ATOM 659 O O . SER A 1 82 ? -20.097 -1.589 -13.317 1.00 90.44 82 SER A O 1
ATOM 661 N N . SER A 1 83 ? -19.338 -3.180 -14.712 1.00 92.25 83 SER A N 1
ATOM 662 C CA . SER A 1 83 ? -19.826 -4.320 -13.932 1.00 92.25 83 SER A CA 1
ATOM 663 C C . SER A 1 83 ? -19.077 -4.471 -12.604 1.00 92.25 83 SER A C 1
ATOM 665 O O . SER A 1 83 ? -19.701 -4.703 -11.569 1.00 92.25 83 SER A O 1
ATOM 667 N N . LEU A 1 84 ? -17.757 -4.264 -12.587 1.00 90.56 84 LEU A N 1
ATOM 668 C CA . LEU A 1 84 ? -16.953 -4.253 -11.358 1.00 90.56 84 LEU A CA 1
ATOM 669 C C . LEU A 1 84 ? -17.360 -3.113 -10.429 1.00 90.56 84 LEU A C 1
ATOM 671 O O . LEU A 1 84 ? -17.605 -3.342 -9.246 1.00 90.56 84 LEU A O 1
ATOM 675 N N . ILE A 1 85 ? -17.492 -1.904 -10.974 1.00 88.06 85 ILE A N 1
ATOM 676 C CA . ILE A 1 85 ? -17.977 -0.730 -10.246 1.00 88.06 85 ILE A CA 1
ATOM 677 C C . ILE A 1 85 ? -19.343 -1.018 -9.615 1.00 88.06 85 ILE A C 1
ATOM 679 O O . ILE A 1 85 ? -19.573 -0.670 -8.457 1.00 88.06 85 ILE A O 1
ATOM 683 N N . PHE A 1 86 ? -20.246 -1.660 -10.360 1.00 87.50 86 PHE A N 1
ATOM 684 C CA . PHE A 1 86 ? -21.564 -2.036 -9.860 1.00 87.50 86 PHE A CA 1
ATOM 685 C C . PHE A 1 86 ? -21.470 -3.026 -8.692 1.00 87.50 86 PHE A C 1
ATOM 687 O O . PHE A 1 86 ? -22.041 -2.765 -7.635 1.00 87.50 86 PHE A O 1
ATOM 694 N N . LEU A 1 87 ? -20.704 -4.111 -8.845 1.00 87.06 87 LEU A N 1
ATOM 695 C CA . LEU A 1 87 ? -20.515 -5.124 -7.799 1.00 87.06 87 LEU A CA 1
ATOM 696 C C . LEU A 1 87 ? -19.852 -4.566 -6.534 1.00 87.06 87 LEU A C 1
ATOM 698 O O . LEU A 1 87 ? -20.101 -5.056 -5.437 1.00 87.06 87 LEU A O 1
ATOM 702 N N . MET A 1 88 ? -18.989 -3.562 -6.679 1.00 84.62 88 MET A N 1
ATOM 703 C CA . MET A 1 88 ? -18.227 -2.978 -5.572 1.00 84.62 88 MET A CA 1
ATOM 704 C C . MET A 1 88 ? -18.932 -1.785 -4.917 1.00 84.62 88 MET A C 1
ATOM 706 O O . MET A 1 88 ? -18.472 -1.280 -3.892 1.00 84.62 88 MET A O 1
ATOM 710 N N . ARG A 1 89 ? -20.085 -1.364 -5.449 1.00 81.56 89 ARG A N 1
ATOM 711 C CA . ARG A 1 89 ? -20.840 -0.204 -4.964 1.00 81.56 89 ARG A CA 1
ATOM 712 C C . ARG A 1 89 ? -21.284 -0.341 -3.509 1.00 81.56 89 ARG A C 1
ATOM 714 O O . ARG A 1 89 ? -21.213 0.636 -2.765 1.00 81.56 89 ARG A O 1
ATOM 721 N N . ASP A 1 90 ? -21.678 -1.542 -3.098 1.00 75.25 90 ASP A N 1
ATOM 722 C CA . ASP A 1 90 ? -22.114 -1.815 -1.723 1.00 75.25 90 ASP A CA 1
ATOM 723 C C . ASP A 1 90 ? -20.959 -1.696 -0.716 1.00 75.25 90 ASP A C 1
ATOM 725 O O . ASP A 1 90 ? -21.175 -1.353 0.444 1.00 75.25 90 ASP A O 1
ATOM 729 N N . HIS A 1 91 ? -19.720 -1.903 -1.172 1.00 70.75 91 HIS A N 1
ATOM 730 C CA . HIS A 1 91 ? -18.513 -1.784 -0.354 1.00 70.75 91 HIS A CA 1
ATOM 731 C C . HIS A 1 91 ? -17.919 -0.367 -0.353 1.00 70.75 91 HIS A C 1
ATOM 733 O O . HIS A 1 91 ? -17.260 0.023 0.606 1.00 70.75 91 HIS A O 1
ATOM 739 N N . MET A 1 92 ? -18.160 0.419 -1.405 1.00 68.50 92 MET A N 1
ATOM 740 C CA . MET A 1 92 ? -17.609 1.770 -1.581 1.00 68.50 92 MET A CA 1
ATOM 741 C C . MET A 1 92 ? -18.446 2.885 -0.922 1.00 68.50 92 MET A C 1
ATOM 743 O O . MET A 1 92 ? -18.050 4.053 -0.930 1.00 68.50 92 MET A O 1
ATOM 747 N N . GLY A 1 93 ? -19.611 2.547 -0.354 1.00 60.81 93 GLY A N 1
ATOM 748 C CA . GLY A 1 93 ? -20.578 3.514 0.173 1.00 60.81 93 GLY A CA 1
ATOM 749 C C . GLY A 1 93 ? -21.216 4.370 -0.932 1.00 60.81 93 GLY A C 1
ATOM 750 O O . GLY A 1 93 ? -20.822 4.319 -2.095 1.00 60.81 93 GLY A O 1
ATOM 751 N N . ARG A 1 94 ? -22.214 5.204 -0.597 1.00 57.06 94 ARG A N 1
ATOM 752 C CA . ARG A 1 94 ? -22.910 6.112 -1.548 1.00 57.06 94 ARG A CA 1
ATOM 753 C C . ARG A 1 94 ? -22.013 7.229 -2.129 1.00 57.06 94 ARG A C 1
ATOM 755 O O . ARG A 1 94 ? -22.522 8.282 -2.513 1.00 57.06 94 ARG A O 1
ATOM 762 N N . SER A 1 95 ? -20.695 7.037 -2.190 1.00 55.41 95 SER A N 1
ATOM 763 C CA . SER A 1 95 ? -19.801 7.916 -2.934 1.00 55.41 95 SER A CA 1
ATOM 764 C C . SER A 1 95 ? -20.314 8.012 -4.368 1.00 55.41 95 SER A C 1
ATOM 766 O O . SER A 1 95 ? -20.635 7.000 -4.998 1.00 55.41 95 SER A O 1
ATOM 768 N N . LYS A 1 96 ? -20.479 9.243 -4.865 1.00 56.53 96 LYS A N 1
ATOM 769 C CA . LYS A 1 96 ? -20.860 9.499 -6.254 1.00 56.53 96 LYS A CA 1
ATOM 770 C C . LYS A 1 96 ? -19.795 8.850 -7.130 1.00 56.53 96 LYS A C 1
ATOM 772 O O . LYS A 1 96 ? -18.719 9.410 -7.321 1.00 56.53 96 LYS A O 1
ATOM 777 N N . VAL A 1 97 ? -20.080 7.656 -7.639 1.00 58.50 97 VAL A N 1
ATOM 778 C CA . VAL A 1 97 ? -19.263 7.041 -8.675 1.00 58.50 97 VAL A CA 1
ATOM 779 C C . VAL A 1 97 ? -19.347 7.986 -9.865 1.00 58.50 97 VAL A C 1
ATOM 781 O O . VAL A 1 97 ? -20.389 8.085 -10.514 1.00 58.50 97 VAL A O 1
ATOM 784 N N . ALA A 1 98 ? -18.289 8.770 -10.066 1.00 58.19 98 ALA A N 1
ATOM 785 C CA . ALA A 1 98 ? -18.162 9.625 -11.230 1.00 58.19 98 ALA A CA 1
ATOM 786 C C . ALA A 1 98 ? -18.400 8.775 -12.485 1.00 58.19 98 ALA A C 1
ATOM 788 O O . ALA A 1 98 ? -17.938 7.632 -12.557 1.00 58.19 98 ALA A O 1
ATOM 789 N N . LYS A 1 99 ? -19.159 9.313 -13.443 1.00 61.78 99 LYS A N 1
ATOM 790 C CA . LYS A 1 99 ? -19.243 8.697 -14.768 1.00 61.78 99 LYS A CA 1
ATOM 791 C C . LYS A 1 99 ? -17.821 8.660 -15.336 1.00 61.78 99 LYS A C 1
ATOM 793 O O . LYS A 1 99 ? -17.078 9.619 -15.155 1.00 61.78 99 LYS A O 1
ATOM 798 N N . ASP A 1 100 ? -17.462 7.538 -15.950 1.00 67.19 100 ASP A N 1
ATOM 799 C CA . ASP A 1 100 ? -16.195 7.339 -16.667 1.00 67.19 100 ASP A CA 1
ATOM 800 C C . ASP A 1 100 ? -14.929 7.128 -15.810 1.00 67.19 100 ASP A C 1
ATOM 802 O O . ASP A 1 100 ? -13.834 7.519 -16.209 1.00 67.19 100 ASP A O 1
ATOM 806 N N . LYS A 1 101 ? -15.035 6.454 -14.656 1.00 82.31 101 LYS A N 1
ATOM 807 C CA . LYS A 1 101 ? -13.840 5.975 -13.930 1.00 82.31 101 LYS A CA 1
ATOM 808 C C . LYS A 1 101 ? -13.148 4.829 -14.677 1.00 82.31 101 LYS A C 1
ATOM 810 O O . LYS A 1 101 ? -13.809 3.881 -15.105 1.00 82.31 101 LYS A O 1
ATOM 815 N N . SER A 1 102 ? -11.820 4.885 -14.778 1.00 90.00 102 SER A N 1
ATOM 816 C CA . SER A 1 102 ? -11.010 3.757 -15.245 1.00 90.00 102 SER A CA 1
ATOM 817 C C . SER A 1 102 ? -10.905 2.663 -14.175 1.00 90.00 102 SER A C 1
ATOM 819 O O . SER A 1 102 ? -11.185 2.891 -12.994 1.00 90.00 102 SER A O 1
ATOM 821 N N . PHE A 1 103 ? -10.454 1.465 -14.566 1.00 92.75 103 PHE A N 1
ATOM 822 C CA . PHE A 1 103 ? -10.147 0.404 -13.602 1.00 92.75 103 PHE A CA 1
ATOM 823 C C . PHE A 1 103 ? -9.104 0.853 -12.566 1.00 92.75 103 PHE A C 1
ATOM 825 O O . PHE A 1 103 ? -9.246 0.557 -11.383 1.00 92.75 103 PHE A O 1
ATOM 832 N N . LEU A 1 104 ? -8.084 1.608 -12.983 1.00 91.31 104 LEU A N 1
ATOM 833 C CA . LEU A 1 104 ? -7.052 2.098 -12.068 1.00 91.31 104 LEU A CA 1
ATOM 834 C C . LEU A 1 104 ? -7.613 3.122 -11.074 1.00 91.31 104 LEU A C 1
ATOM 836 O O . LEU A 1 104 ? -7.254 3.079 -9.900 1.00 91.31 104 LEU A O 1
ATOM 840 N N . ASP A 1 105 ? -8.558 3.967 -11.496 1.00 89.19 105 ASP A N 1
ATOM 841 C CA . ASP A 1 105 ? -9.267 4.868 -10.579 1.00 89.19 105 ASP A CA 1
ATOM 842 C C . ASP A 1 105 ? -10.087 4.084 -9.551 1.00 89.19 105 ASP A C 1
ATOM 844 O O . ASP A 1 105 ? -10.128 4.445 -8.375 1.00 89.19 105 ASP A O 1
ATOM 848 N N . LEU A 1 106 ? -10.728 2.991 -9.977 1.00 89.50 106 LEU A N 1
ATOM 849 C CA . LEU A 1 106 ? -11.439 2.090 -9.075 1.00 89.50 106 LEU A CA 1
ATOM 850 C C . LEU A 1 106 ? -10.478 1.458 -8.056 1.00 89.50 106 LEU A C 1
ATOM 852 O O . LEU A 1 106 ? -10.772 1.480 -6.864 1.00 89.50 106 LEU A O 1
ATOM 856 N N . VAL A 1 107 ? -9.323 0.950 -8.494 1.00 90.00 107 VAL A N 1
ATOM 857 C CA . VAL A 1 107 ? -8.302 0.373 -7.600 1.00 90.00 107 VAL A CA 1
ATOM 858 C C . VAL A 1 107 ? -7.827 1.395 -6.566 1.00 90.00 107 VAL A C 1
ATOM 860 O O . VAL A 1 107 ? -7.792 1.075 -5.382 1.00 90.00 107 VAL A O 1
ATOM 863 N N . ILE A 1 108 ? -7.539 2.635 -6.975 1.00 85.25 108 ILE A N 1
ATOM 864 C CA . ILE A 1 108 ? -7.124 3.711 -6.059 1.00 85.25 108 ILE A CA 1
ATOM 865 C C . ILE A 1 108 ? -8.185 3.962 -4.979 1.00 85.25 108 ILE A C 1
ATOM 867 O O . ILE A 1 108 ? -7.859 4.115 -3.802 1.00 85.25 108 ILE A O 1
ATOM 871 N N . GLU A 1 109 ? -9.465 4.005 -5.350 1.00 85.19 109 GLU A N 1
ATOM 872 C CA . GLU A 1 109 ? -10.550 4.209 -4.384 1.00 85.19 109 GLU A CA 1
ATOM 873 C C . GLU A 1 109 ? -10.698 3.023 -3.424 1.00 85.19 109 GLU A C 1
ATOM 875 O O . GLU A 1 109 ? -10.924 3.215 -2.231 1.00 85.19 109 GLU A O 1
ATOM 880 N N . LEU A 1 110 ? -10.516 1.797 -3.913 1.00 86.38 110 LEU A N 1
ATOM 881 C CA . LEU A 1 110 ? -10.576 0.592 -3.087 1.00 86.38 110 LEU A CA 1
ATOM 882 C C . LEU A 1 110 ? -9.386 0.486 -2.125 1.00 86.38 110 LEU A C 1
ATOM 884 O O . LEU A 1 110 ? -9.560 0.035 -0.992 1.00 86.38 110 LEU A O 1
ATOM 888 N N . GLU A 1 111 ? -8.205 0.947 -2.535 1.00 87.56 111 GLU A N 1
ATOM 889 C CA . GLU A 1 111 ? -7.023 1.062 -1.676 1.00 87.56 111 GLU A CA 1
ATOM 890 C C . GLU A 1 111 ? -7.229 2.092 -0.565 1.00 87.56 111 GLU A C 1
ATOM 892 O O . GLU A 1 111 ? -6.946 1.800 0.594 1.00 87.56 111 GLU A O 1
ATOM 897 N N . LYS A 1 112 ? -7.803 3.264 -0.875 1.00 85.25 112 LYS A N 1
ATOM 898 C CA . LYS A 1 112 ? -8.154 4.275 0.145 1.00 85.25 112 LYS A CA 1
ATOM 899 C C . LYS A 1 112 ? -9.118 3.727 1.198 1.00 85.25 112 LYS A C 1
ATOM 901 O O . LYS A 1 112 ? -9.067 4.139 2.354 1.00 85.25 112 LYS A O 1
ATOM 906 N N . LEU A 1 113 ? -9.995 2.805 0.799 1.00 82.50 113 LEU A N 1
ATOM 907 C CA . LEU A 1 113 ? -10.934 2.118 1.686 1.00 82.50 113 LEU A CA 1
ATOM 908 C C . LEU A 1 113 ? -10.336 0.865 2.355 1.00 82.50 113 LEU A C 1
ATOM 910 O O . LEU A 1 113 ? -11.036 0.198 3.114 1.00 82.50 113 LEU A O 1
ATOM 914 N N . ASN A 1 114 ? -9.061 0.540 2.104 1.00 82.69 114 ASN A N 1
ATOM 915 C CA . ASN A 1 114 ? -8.362 -0.658 2.595 1.00 82.69 114 ASN A CA 1
ATOM 916 C C . ASN A 1 114 ? -9.057 -1.988 2.231 1.00 82.69 114 ASN A C 1
ATOM 918 O O . ASN A 1 114 ? -8.944 -2.997 2.941 1.00 82.69 114 ASN A O 1
ATOM 922 N N . LEU A 1 115 ? -9.792 -1.992 1.116 1.00 85.44 115 LEU A N 1
ATOM 923 C CA . LEU A 1 115 ? -10.499 -3.163 0.598 1.00 85.44 115 LEU A CA 1
ATOM 924 C C . LEU A 1 115 ? -9.598 -4.043 -0.276 1.00 85.44 115 LEU A C 1
ATOM 926 O O . LEU A 1 115 ? -9.840 -5.247 -0.374 1.00 85.44 115 LEU A O 1
ATOM 930 N N . ILE A 1 116 ? -8.573 -3.450 -0.894 1.00 89.88 116 ILE A N 1
ATOM 931 C CA . ILE A 1 116 ? -7.577 -4.138 -1.721 1.00 89.88 116 ILE A CA 1
ATOM 932 C C . ILE A 1 116 ? -6.175 -3.676 -1.307 1.00 89.88 116 ILE A C 1
ATOM 934 O O . ILE A 1 116 ? -5.971 -2.495 -1.032 1.00 89.88 116 ILE A O 1
ATOM 938 N N . ALA A 1 117 ? -5.229 -4.613 -1.253 1.00 87.12 117 ALA A N 1
ATOM 939 C CA . ALA A 1 117 ? -3.806 -4.392 -0.996 1.00 87.12 117 ALA A CA 1
ATOM 940 C C . ALA A 1 117 ? -2.976 -5.541 -1.621 1.00 87.12 117 ALA A C 1
ATOM 942 O O . ALA A 1 117 ? -3.566 -6.546 -2.031 1.00 87.12 117 ALA A O 1
ATOM 943 N N . PRO A 1 118 ? -1.630 -5.454 -1.687 1.00 85.31 118 PRO A N 1
ATOM 944 C CA . PRO A 1 118 ? -0.785 -6.528 -2.227 1.00 85.31 118 PRO A CA 1
ATOM 945 C C . PRO A 1 118 ? -1.012 -7.901 -1.577 1.00 85.31 118 PRO A C 1
ATOM 947 O O . PRO A 1 118 ? -0.982 -8.927 -2.248 1.00 85.31 118 PRO A O 1
ATOM 950 N N . ASP A 1 119 ? -1.296 -7.926 -0.279 1.00 84.19 119 ASP A N 1
ATOM 951 C CA . ASP A 1 119 ? -1.587 -9.119 0.518 1.00 84.19 119 ASP A CA 1
ATOM 952 C C . ASP A 1 119 ? -3.088 -9.457 0.586 1.00 84.19 119 ASP A C 1
ATOM 954 O O . ASP A 1 119 ? -3.469 -10.527 1.064 1.00 84.19 119 ASP A O 1
ATOM 958 N N . ARG A 1 120 ? -3.956 -8.571 0.081 1.00 87.88 120 ARG A N 1
ATOM 959 C CA . ARG A 1 120 ? -5.417 -8.669 0.185 1.00 87.88 120 ARG A CA 1
ATOM 960 C C . ARG A 1 120 ? -6.085 -8.440 -1.166 1.00 87.88 120 ARG A C 1
ATOM 962 O O . ARG A 1 120 ? -6.469 -7.326 -1.514 1.00 87.88 120 ARG A O 1
ATOM 969 N N . LEU A 1 121 ? -6.282 -9.529 -1.906 1.00 91.69 121 LEU A N 1
ATOM 970 C CA . LEU A 1 121 ? -6.884 -9.517 -3.247 1.00 91.69 121 LEU A CA 1
ATOM 971 C C . LEU A 1 121 ? -8.196 -10.313 -3.348 1.00 91.69 121 LEU A C 1
ATOM 973 O O . LEU A 1 121 ? -8.747 -10.451 -4.438 1.00 91.69 121 LEU A O 1
ATOM 977 N N . ASP A 1 122 ? -8.725 -10.830 -2.237 1.00 91.19 122 ASP A N 1
ATOM 978 C CA . ASP A 1 122 ? -9.880 -11.743 -2.243 1.00 91.19 122 ASP A CA 1
ATOM 979 C C . ASP A 1 122 ? -11.164 -11.091 -2.769 1.00 91.19 122 ASP A C 1
ATOM 981 O O . ASP A 1 122 ? -11.939 -11.724 -3.490 1.00 91.19 122 ASP A O 1
ATOM 985 N N . LEU A 1 123 ? -11.375 -9.808 -2.452 1.00 91.31 123 LEU A N 1
ATOM 986 C CA . LEU A 1 123 ? -12.516 -9.049 -2.962 1.00 91.31 123 LEU A CA 1
ATOM 987 C C . LEU A 1 123 ? -12.441 -8.910 -4.487 1.00 91.31 123 LEU A C 1
ATOM 989 O O . LEU A 1 123 ? -13.419 -9.190 -5.180 1.00 91.31 123 LEU A O 1
ATOM 993 N N . LEU A 1 124 ? -11.272 -8.529 -5.011 1.00 92.38 124 LEU A N 1
ATOM 994 C CA . LEU A 1 124 ? -11.049 -8.388 -6.448 1.00 92.38 124 LE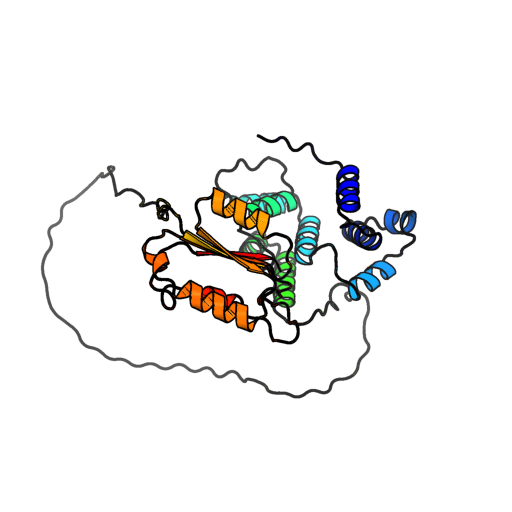U A CA 1
ATOM 995 C C . LEU A 1 124 ? -11.207 -9.734 -7.164 1.00 92.38 124 LEU A C 1
ATOM 997 O O . LEU A 1 124 ? -11.888 -9.811 -8.181 1.00 92.38 124 LEU A O 1
ATOM 1001 N N . GLU A 1 125 ? -10.654 -10.809 -6.599 1.00 93.50 125 GLU A N 1
ATOM 1002 C CA . GLU A 1 125 ? -10.792 -12.170 -7.121 1.00 93.50 125 GLU A CA 1
ATOM 1003 C C . GLU A 1 125 ? -12.268 -12.600 -7.212 1.00 93.50 125 GLU A C 1
ATOM 1005 O O . GLU A 1 125 ? -12.707 -13.155 -8.225 1.00 93.50 125 GLU A O 1
ATOM 1010 N N . LYS A 1 126 ? -13.060 -12.308 -6.172 1.00 93.50 126 LYS A N 1
ATOM 1011 C CA . LYS A 1 126 ? -14.502 -12.582 -6.144 1.00 93.50 126 LYS A CA 1
ATOM 1012 C C . LYS A 1 126 ? -15.252 -11.773 -7.203 1.00 93.50 126 LYS A C 1
ATOM 1014 O O . LYS A 1 126 ? -16.087 -12.333 -7.910 1.00 93.50 126 LYS A O 1
ATOM 1019 N N . CYS A 1 127 ? -14.947 -10.486 -7.344 1.00 92.25 127 CYS A N 1
ATOM 1020 C CA . CYS A 1 127 ? -15.585 -9.625 -8.337 1.00 92.25 127 CYS A CA 1
ATOM 1021 C C . CYS A 1 127 ? -15.241 -10.048 -9.773 1.00 92.25 127 CYS A C 1
ATOM 1023 O O . CYS A 1 127 ? -16.152 -10.184 -10.585 1.00 92.25 127 CYS A O 1
ATOM 1025 N N . LEU A 1 128 ? -13.972 -10.363 -10.064 1.00 94.00 128 LEU A N 1
ATOM 1026 C CA . LEU A 1 128 ? -13.536 -10.884 -11.367 1.00 94.00 128 LEU A CA 1
ATOM 1027 C C . LEU A 1 128 ? -14.230 -12.207 -11.719 1.00 94.00 128 LEU A C 1
ATOM 1029 O O . LEU A 1 128 ? -14.641 -12.419 -12.858 1.00 94.00 128 LEU A O 1
ATOM 1033 N N . LYS A 1 129 ? -14.434 -13.084 -10.727 1.00 93.88 129 LYS A N 1
ATOM 1034 C CA . LYS A 1 129 ? -15.221 -14.311 -10.907 1.00 93.88 129 LYS A CA 1
ATOM 1035 C C . LYS A 1 129 ? -16.682 -14.010 -11.261 1.00 93.88 129 LYS A C 1
ATOM 1037 O O . LYS A 1 129 ? -17.241 -14.691 -12.115 1.00 93.88 129 LYS A O 1
ATOM 1042 N N . ASN A 1 130 ? -17.289 -13.019 -10.610 1.00 93.06 130 ASN A N 1
ATOM 1043 C CA . ASN A 1 130 ? -18.695 -12.658 -10.811 1.00 93.06 130 ASN A CA 1
ATOM 1044 C C . ASN A 1 130 ? -18.961 -12.009 -12.174 1.00 93.06 130 ASN A C 1
ATOM 1046 O O . ASN A 1 130 ? -20.032 -12.218 -12.727 1.00 93.06 130 ASN A O 1
ATOM 1050 N N . ILE A 1 131 ? -17.997 -11.273 -12.733 1.00 93.06 131 ILE A N 1
ATOM 1051 C CA . ILE A 1 131 ? -18.078 -10.762 -14.114 1.00 93.06 131 ILE A CA 1
ATOM 1052 C C . ILE A 1 131 ? -17.629 -11.799 -15.157 1.00 93.06 131 ILE A C 1
ATOM 1054 O O . ILE A 1 131 ? -17.425 -11.467 -16.316 1.00 93.06 131 ILE A O 1
ATOM 1058 N N . HIS A 1 132 ? -17.428 -13.058 -14.752 1.00 92.38 132 HIS A N 1
ATOM 1059 C CA . HIS A 1 132 ? -16.980 -14.158 -15.610 1.00 92.38 132 HIS A CA 1
ATOM 1060 C C . HIS A 1 132 ? -15.597 -13.973 -16.269 1.00 92.38 132 HIS A C 1
ATOM 1062 O O . HIS A 1 132 ? -15.234 -14.735 -17.164 1.00 92.38 132 HIS A O 1
ATOM 1068 N N . ARG A 1 133 ? -14.763 -13.056 -15.763 1.00 92.50 133 ARG A N 1
ATOM 1069 C CA . ARG A 1 133 ? -13.357 -12.880 -16.170 1.00 92.50 133 ARG A CA 1
ATOM 1070 C C . ARG A 1 133 ? -12.436 -13.826 -15.406 1.00 92.50 133 ARG A C 1
ATOM 1072 O O . ARG A 1 133 ? -11.629 -13.438 -14.555 1.00 92.50 133 ARG A O 1
ATOM 1079 N N . ILE A 1 134 ? -12.609 -15.119 -15.678 1.00 92.06 134 ILE A N 1
ATOM 1080 C CA . ILE A 1 134 ? -11.871 -16.199 -15.007 1.00 92.06 134 ILE A CA 1
ATOM 1081 C C . ILE A 1 134 ? -10.375 -16.145 -15.341 1.00 92.06 134 ILE A C 1
ATOM 1083 O O . ILE A 1 134 ? -9.550 -16.447 -14.484 1.00 92.06 134 ILE A O 1
ATOM 1087 N N . ASP A 1 135 ? -10.024 -15.691 -16.542 1.00 90.44 135 ASP A N 1
ATOM 1088 C CA . ASP A 1 135 ? -8.656 -15.422 -16.983 1.00 90.44 135 ASP A CA 1
ATOM 1089 C C . ASP A 1 135 ? -7.925 -14.447 -16.043 1.00 90.44 135 ASP A C 1
ATOM 1091 O O . ASP A 1 135 ? -6.836 -14.747 -15.543 1.00 90.44 135 ASP A O 1
ATOM 1095 N N . LEU A 1 136 ? -8.560 -13.316 -15.724 1.00 92.56 136 LEU A N 1
ATOM 1096 C CA . LEU A 1 136 ? -8.004 -12.291 -14.837 1.00 92.56 136 LEU A CA 1
ATOM 1097 C C . LEU A 1 136 ? -7.984 -12.749 -13.384 1.00 92.56 136 LEU A C 1
ATOM 1099 O O . LEU A 1 136 ? -7.004 -12.530 -12.671 1.00 92.56 136 LEU A O 1
ATOM 1103 N N . LYS A 1 137 ? -9.029 -13.462 -12.953 1.00 92.44 137 LYS A N 1
ATOM 1104 C CA . LYS A 1 137 ? -9.049 -14.123 -11.646 1.00 92.44 137 LYS A CA 1
ATOM 1105 C C . LYS A 1 137 ? -7.841 -15.055 -11.493 1.00 92.44 137 LYS A C 1
ATOM 1107 O O . LYS A 1 137 ? -7.168 -15.031 -10.466 1.00 92.44 137 LYS A O 1
ATOM 1112 N N . THR A 1 138 ? -7.532 -15.857 -12.511 1.00 90.19 138 THR A N 1
ATOM 1113 C CA . THR A 1 138 ? -6.371 -16.752 -12.493 1.00 90.19 138 THR A CA 1
ATOM 1114 C C . THR A 1 138 ? -5.051 -15.979 -12.450 1.00 90.19 138 THR A C 1
ATOM 1116 O O . THR A 1 138 ? -4.142 -16.415 -11.746 1.00 90.19 138 THR A O 1
ATOM 1119 N N . LYS A 1 139 ? -4.928 -14.821 -13.118 1.00 91.69 139 LYS A N 1
ATOM 1120 C CA . LYS A 1 139 ? -3.746 -13.945 -12.972 1.00 91.69 139 LYS A CA 1
ATOM 1121 C C . LYS A 1 139 ? -3.560 -13.468 -11.527 1.00 91.69 139 LYS A C 1
ATOM 1123 O O . LYS A 1 139 ? -2.464 -13.594 -10.987 1.00 91.69 139 LYS A O 1
ATOM 1128 N N . VAL A 1 140 ? -4.635 -13.018 -10.874 1.00 91.75 140 VAL A N 1
ATOM 1129 C CA . VAL A 1 140 ? -4.619 -12.629 -9.450 1.00 91.75 140 VAL A CA 1
ATOM 1130 C C . VAL A 1 140 ? -4.206 -13.800 -8.554 1.00 91.75 140 VAL A C 1
ATOM 1132 O O . VAL A 1 140 ? -3.367 -13.644 -7.671 1.00 91.75 140 VAL A O 1
ATOM 1135 N N . GLN A 1 141 ? -4.744 -14.997 -8.797 1.00 90.38 141 GLN A N 1
ATOM 1136 C CA . GLN A 1 141 ? -4.381 -16.192 -8.030 1.00 90.38 141 GLN A CA 1
ATOM 1137 C C . GLN A 1 141 ? -2.906 -16.575 -8.202 1.00 90.38 141 GLN A C 1
ATOM 1139 O O . GLN A 1 141 ? -2.254 -16.914 -7.217 1.00 90.38 141 GLN A O 1
ATOM 1144 N N . LYS A 1 142 ? -2.369 -16.496 -9.427 1.00 90.19 142 LYS A N 1
ATOM 1145 C CA . LYS A 1 142 ? -0.943 -16.739 -9.692 1.00 90.19 142 LYS A CA 1
ATOM 1146 C C . LYS A 1 142 ? -0.062 -15.763 -8.921 1.00 90.19 142 LYS A C 1
ATOM 1148 O O . LYS A 1 142 ? 0.893 -16.198 -8.291 1.00 90.19 142 LYS A O 1
ATOM 1153 N N . TYR A 1 143 ? -0.430 -14.483 -8.905 1.00 88.62 143 TYR A N 1
ATOM 1154 C CA . TYR A 1 143 ? 0.268 -13.476 -8.112 1.00 88.62 143 TYR A CA 1
ATOM 1155 C C . TYR A 1 143 ? 0.250 -13.800 -6.607 1.00 88.62 143 TYR A C 1
ATOM 1157 O O . TYR A 1 143 ? 1.291 -13.753 -5.955 1.00 88.62 143 TYR A O 1
ATOM 1165 N N . LYS A 1 144 ? -0.903 -14.208 -6.052 1.00 85.88 144 LYS A N 1
ATOM 1166 C CA . LYS A 1 144 ? -1.003 -14.630 -4.640 1.00 85.88 144 LYS A CA 1
ATOM 1167 C C . LYS A 1 144 ? -0.095 -15.825 -4.336 1.00 85.88 144 LYS A C 1
ATOM 1169 O O . LYS A 1 144 ? 0.533 -15.860 -3.286 1.00 85.88 144 LYS A O 1
ATOM 1174 N N . GLN A 1 145 ? -0.010 -16.789 -5.253 1.00 82.56 145 GLN A N 1
ATOM 1175 C CA . GLN A 1 145 ? 0.853 -17.966 -5.104 1.00 82.56 145 GLN A CA 1
ATOM 1176 C C . GLN A 1 145 ? 2.339 -17.594 -5.158 1.00 82.56 145 GLN A C 1
ATOM 1178 O O . GLN A 1 145 ? 3.104 -18.068 -4.324 1.00 82.56 145 GLN A O 1
ATOM 1183 N N . SER A 1 146 ? 2.743 -16.709 -6.076 1.00 73.75 146 SER A N 1
ATOM 1184 C CA . SER A 1 146 ? 4.127 -16.218 -6.144 1.00 73.75 146 SER A CA 1
ATOM 1185 C C . SER A 1 146 ? 4.506 -15.315 -4.971 1.00 73.75 146 SER A C 1
ATOM 1187 O O . SER A 1 146 ? 5.675 -15.237 -4.627 1.00 73.75 146 SER A O 1
ATOM 1189 N N . ALA A 1 147 ? 3.536 -14.642 -4.348 1.00 64.81 147 ALA A N 1
ATOM 1190 C CA . ALA A 1 147 ? 3.766 -13.821 -3.161 1.00 64.81 147 ALA A CA 1
ATOM 1191 C C . ALA A 1 147 ? 3.834 -14.645 -1.856 1.00 64.81 147 ALA A C 1
ATOM 1193 O O . ALA A 1 147 ? 4.380 -14.164 -0.868 1.00 64.81 147 ALA A O 1
ATOM 1194 N N . GLN A 1 148 ? 3.282 -15.869 -1.836 1.00 51.22 148 GLN A N 1
ATOM 1195 C CA . GLN A 1 148 ? 3.277 -16.770 -0.669 1.00 51.22 148 GLN A CA 1
ATOM 1196 C C . GLN A 1 148 ? 4.375 -17.847 -0.708 1.00 51.22 148 GLN A C 1
ATOM 1198 O O . GLN A 1 148 ? 4.721 -18.400 0.336 1.00 51.22 148 GLN A O 1
ATOM 1203 N N . GLY A 1 149 ? 4.936 -18.151 -1.881 1.00 45.53 149 GLY A N 1
ATOM 1204 C CA . GLY A 1 149 ? 6.151 -18.952 -2.010 1.00 45.53 149 GLY A CA 1
ATOM 1205 C C . GLY A 1 149 ? 7.381 -18.068 -1.832 1.00 45.53 149 GLY A C 1
ATOM 1206 O O . GLY A 1 149 ? 7.597 -17.153 -2.619 1.00 45.53 149 GLY A O 1
ATOM 1207 N N . GLY A 1 150 ? 8.184 -18.325 -0.798 1.00 41.69 150 GLY A N 1
ATOM 1208 C CA . GLY A 1 150 ? 9.531 -17.766 -0.726 1.00 41.69 150 GLY A CA 1
ATOM 1209 C C . GLY A 1 150 ? 10.326 -18.127 -1.986 1.00 41.69 150 GLY A C 1
ATOM 1210 O O . GLY A 1 150 ? 10.161 -19.216 -2.526 1.00 41.69 150 GLY A O 1
ATOM 1211 N N . GLU A 1 151 ? 11.190 -17.202 -2.398 1.00 34.69 151 GLU A N 1
ATOM 1212 C CA . GLU A 1 151 ? 12.036 -17.216 -3.599 1.00 34.69 151 GLU A CA 1
ATOM 1213 C C . GLU A 1 151 ? 11.388 -16.691 -4.887 1.00 34.69 151 GLU A C 1
ATOM 1215 O O . GLU A 1 151 ? 10.585 -17.321 -5.574 1.00 34.69 151 GLU A O 1
ATOM 1220 N N . THR A 1 152 ? 11.862 -15.500 -5.246 1.00 37.19 152 THR A N 1
ATOM 1221 C CA . THR A 1 152 ? 11.799 -14.846 -6.546 1.00 37.19 152 THR A CA 1
ATOM 1222 C C . THR A 1 152 ? 12.189 -15.809 -7.673 1.00 37.19 152 THR A C 1
ATOM 1224 O O . THR A 1 152 ? 13.342 -15.884 -8.084 1.00 37.19 152 THR A O 1
ATOM 1227 N N . SER A 1 153 ? 11.211 -16.525 -8.216 1.00 33.28 153 SER A N 1
ATOM 1228 C CA . SER A 1 153 ? 11.308 -17.195 -9.510 1.00 33.28 153 SER A CA 1
ATOM 1229 C C . SER A 1 153 ? 10.188 -16.698 -10.408 1.00 33.28 153 SER A C 1
ATOM 1231 O O . SER A 1 153 ? 9.098 -17.261 -10.444 1.00 33.28 153 SER A O 1
ATOM 1233 N N . TYR A 1 154 ? 10.468 -15.654 -11.189 1.00 37.47 154 TYR A N 1
ATOM 1234 C CA . TYR A 1 154 ? 9.711 -15.394 -12.409 1.00 37.47 154 TYR A CA 1
ATOM 1235 C C . TYR A 1 154 ? 10.483 -15.938 -13.619 1.00 37.47 154 TYR A C 1
ATOM 1237 O O . TYR A 1 154 ? 11.060 -15.233 -14.437 1.00 37.47 154 TYR A O 1
ATOM 1245 N N . ILE A 1 155 ? 10.437 -17.256 -13.769 1.00 36.78 155 ILE A N 1
ATOM 1246 C CA . ILE A 1 155 ? 10.419 -17.887 -15.087 1.00 36.78 155 ILE A CA 1
ATOM 1247 C C . ILE A 1 155 ? 8.993 -18.415 -15.239 1.00 36.78 155 ILE A C 1
ATOM 1249 O O . ILE A 1 155 ? 8.702 -19.498 -14.746 1.00 36.78 155 ILE A O 1
ATOM 1253 N N . SER A 1 156 ? 8.064 -17.641 -15.824 1.00 35.16 156 SER A N 1
ATOM 1254 C CA . SER A 1 156 ? 6.804 -18.226 -16.344 1.00 35.16 156 SER A CA 1
ATOM 1255 C C . SER A 1 156 ? 5.883 -17.333 -17.186 1.00 35.16 156 SER A C 1
ATOM 1257 O O . SER A 1 156 ? 4.918 -17.857 -17.734 1.00 35.16 156 SER A O 1
ATOM 1259 N N . THR A 1 157 ? 6.129 -16.032 -17.379 1.00 37.78 157 THR A N 1
ATOM 1260 C CA . THR A 1 157 ? 5.241 -15.204 -18.238 1.00 37.78 157 THR A CA 1
ATOM 1261 C C . THR A 1 157 ? 5.833 -14.784 -19.585 1.00 37.78 157 THR A C 1
ATOM 1263 O O . THR A 1 157 ? 5.075 -14.393 -20.467 1.00 37.78 157 THR A O 1
ATOM 1266 N N . LEU A 1 158 ? 7.138 -14.971 -19.824 1.00 35.84 158 LEU A N 1
ATOM 1267 C CA . LEU A 1 158 ? 7.760 -14.789 -21.152 1.00 35.84 158 LEU A CA 1
ATOM 1268 C C . LEU A 1 158 ? 7.973 -16.106 -21.930 1.00 35.84 158 LEU A C 1
ATOM 1270 O O . LEU A 1 158 ? 8.461 -16.084 -23.056 1.00 35.84 158 LEU A O 1
ATOM 1274 N N . GLN A 1 159 ? 7.592 -17.255 -21.361 1.00 38.72 159 GLN A N 1
ATOM 1275 C CA . GLN A 1 159 ? 7.907 -18.585 -21.907 1.00 38.72 159 GLN A CA 1
ATOM 1276 C C . GLN A 1 159 ? 6.772 -19.227 -22.728 1.00 38.72 159 GLN A C 1
ATOM 1278 O O . GLN A 1 159 ? 6.889 -20.370 -23.156 1.00 38.72 159 GLN A O 1
ATOM 1283 N N . ALA A 1 160 ? 5.685 -18.498 -23.006 1.00 34.38 160 ALA A N 1
ATOM 1284 C CA . ALA A 1 160 ? 4.573 -18.996 -23.827 1.00 34.38 160 ALA A CA 1
ATOM 1285 C C . ALA A 1 160 ? 4.883 -19.064 -25.342 1.00 34.38 160 ALA A C 1
ATOM 1287 O O . ALA A 1 160 ? 4.003 -19.382 -26.138 1.00 34.38 160 ALA A O 1
ATOM 1288 N N . SER A 1 161 ? 6.124 -18.801 -25.759 1.00 31.39 161 SER A N 1
ATOM 1289 C CA . SER A 1 161 ? 6.560 -18.914 -27.153 1.00 31.39 161 SER A CA 1
ATOM 1290 C C . SER A 1 161 ? 7.897 -19.659 -27.265 1.00 31.39 161 SER A C 1
ATOM 1292 O O . SER A 1 161 ? 8.949 -19.027 -27.221 1.00 31.39 161 SER A O 1
ATOM 1294 N N . LEU A 1 162 ? 7.794 -20.984 -27.480 1.00 26.84 162 LEU A N 1
ATOM 1295 C CA . LEU A 1 162 ? 8.746 -21.964 -28.065 1.00 26.84 162 LEU A CA 1
ATOM 1296 C C . LEU A 1 162 ? 9.236 -23.122 -27.143 1.00 26.84 162 LEU A C 1
ATOM 1298 O O . LEU A 1 162 ? 9.414 -22.912 -25.946 1.00 26.84 162 LEU A O 1
ATOM 1302 N N . PRO A 1 163 ? 9.421 -24.356 -27.689 1.00 29.69 163 PRO A N 1
ATOM 1303 C CA . PRO A 1 163 ? 9.446 -25.619 -26.934 1.00 29.69 163 PRO A CA 1
ATOM 1304 C C . PRO A 1 163 ? 10.849 -26.208 -26.643 1.00 29.69 163 PRO A C 1
ATOM 1306 O O . PRO A 1 163 ? 11.783 -26.002 -27.407 1.00 29.69 163 PRO A O 1
ATOM 1309 N N . ASN A 1 164 ? 10.905 -27.037 -25.586 1.00 26.19 164 ASN A N 1
ATOM 1310 C CA . ASN A 1 164 ? 11.867 -28.102 -25.219 1.00 26.19 164 ASN A CA 1
ATOM 1311 C C . ASN A 1 164 ? 13.385 -27.816 -25.152 1.00 26.19 164 ASN A C 1
ATOM 1313 O O . ASN A 1 164 ? 14.033 -27.630 -26.174 1.00 26.19 164 ASN A O 1
ATOM 1317 N N . LEU A 1 165 ? 13.975 -28.022 -23.960 1.00 23.25 165 LEU A N 1
ATOM 1318 C CA . LEU A 1 165 ? 15.084 -28.963 -23.691 1.00 23.25 165 LEU A CA 1
ATOM 1319 C C . LEU A 1 165 ? 15.325 -29.105 -22.171 1.00 23.25 165 LEU A C 1
ATOM 1321 O O . LEU A 1 165 ? 14.932 -28.258 -21.379 1.00 23.25 165 LEU A O 1
ATOM 1325 N N . SER A 1 166 ? 15.892 -30.249 -21.795 1.00 23.17 166 SER A N 1
ATOM 1326 C CA . SER A 1 166 ? 15.739 -30.964 -20.520 1.00 23.17 166 SER A CA 1
ATOM 1327 C C . SER A 1 166 ? 17.019 -30.983 -19.658 1.00 23.17 166 SER A C 1
ATOM 1329 O O . SER A 1 166 ? 18.098 -30.691 -20.168 1.00 23.17 166 SER A O 1
ATOM 1331 N N . LEU A 1 167 ? 16.863 -31.511 -18.427 1.00 23.14 167 LEU A N 1
ATOM 1332 C CA . LEU A 1 167 ? 17.847 -32.082 -17.476 1.00 23.14 167 LEU A CA 1
ATOM 1333 C C . LEU A 1 167 ? 18.475 -31.071 -16.487 1.00 23.14 167 LEU A C 1
ATOM 1335 O O . LEU A 1 167 ? 18.945 -30.025 -16.901 1.00 23.14 167 LEU A O 1
ATOM 1339 N N . LYS A 1 168 ? 18.583 -31.319 -15.173 1.00 22.92 168 LYS A N 1
ATOM 1340 C CA . LYS A 1 168 ? 18.408 -32.537 -14.361 1.00 22.92 168 LYS A CA 1
ATOM 1341 C C . LYS A 1 168 ? 18.272 -32.147 -12.878 1.00 22.92 168 LYS A C 1
ATOM 1343 O O . LYS A 1 168 ? 18.942 -31.229 -12.420 1.00 22.92 168 LYS A O 1
ATOM 1348 N N . ASP A 1 169 ? 17.443 -32.906 -12.173 1.00 24.44 169 ASP A N 1
ATOM 1349 C CA . ASP A 1 169 ? 17.303 -32.965 -10.711 1.00 24.44 169 ASP A CA 1
ATOM 1350 C C . ASP A 1 169 ? 18.578 -33.562 -10.055 1.00 24.44 169 ASP A C 1
ATOM 1352 O O . ASP A 1 169 ? 19.349 -34.241 -10.751 1.00 24.44 169 ASP A O 1
ATOM 1356 N N . PRO A 1 170 ? 18.809 -33.373 -8.739 1.00 25.11 170 PRO A N 1
ATOM 1357 C CA . PRO A 1 170 ? 18.406 -34.432 -7.809 1.00 25.11 170 PRO A CA 1
ATOM 1358 C C . PRO A 1 170 ? 17.830 -33.931 -6.468 1.00 25.11 170 PRO A C 1
ATOM 1360 O O . PRO A 1 170 ? 18.545 -33.535 -5.554 1.00 25.11 170 PRO A O 1
ATOM 1363 N N . SER A 1 171 ? 16.509 -34.023 -6.354 1.00 22.73 171 SER A N 1
ATOM 1364 C CA . SER A 1 171 ? 15.713 -34.759 -5.357 1.00 22.73 171 SER A CA 1
ATOM 1365 C C . SER A 1 171 ? 16.343 -35.119 -3.990 1.00 22.73 171 SER A C 1
ATOM 1367 O O . SER A 1 171 ? 17.251 -35.945 -3.899 1.00 22.73 171 SER A O 1
ATOM 1369 N N . TYR A 1 172 ? 15.638 -34.756 -2.912 1.00 22.22 172 TYR A N 1
ATOM 1370 C CA . TYR A 1 172 ? 15.240 -35.723 -1.878 1.00 22.22 172 TYR A CA 1
ATOM 1371 C C . TYR A 1 172 ? 13.815 -35.445 -1.383 1.00 22.22 172 TYR A C 1
ATOM 1373 O O . TYR A 1 172 ? 13.380 -34.314 -1.189 1.00 22.22 172 TYR A O 1
ATOM 1381 N N . ASN A 1 173 ? 13.074 -36.541 -1.264 1.00 24.31 173 ASN A N 1
ATOM 1382 C CA . ASN A 1 173 ? 11.642 -36.639 -1.025 1.00 24.31 173 ASN A CA 1
ATOM 1383 C C . ASN A 1 173 ? 11.323 -36.582 0.476 1.00 24.31 173 ASN A C 1
ATOM 1385 O O . ASN A 1 173 ? 12.023 -37.231 1.248 1.00 24.31 173 ASN A O 1
ATOM 1389 N N . LEU A 1 174 ? 10.155 -36.045 0.849 1.00 23.56 174 LEU A N 1
ATOM 1390 C CA . LEU A 1 174 ? 9.193 -36.860 1.602 1.00 23.56 174 LEU A CA 1
ATOM 1391 C C . LEU A 1 174 ? 7.740 -36.402 1.385 1.00 23.56 174 LEU A C 1
ATOM 1393 O O . LEU A 1 174 ? 7.325 -35.312 1.765 1.00 23.56 174 LEU A O 1
ATOM 1397 N N . ARG A 1 175 ? 6.979 -37.301 0.754 1.00 23.80 175 ARG A N 1
ATOM 1398 C CA . ARG A 1 175 ? 5.521 -37.306 0.577 1.00 23.80 175 ARG A CA 1
ATOM 1399 C C . ARG A 1 175 ? 4.788 -37.292 1.924 1.00 23.80 175 ARG A C 1
ATOM 1401 O O . ARG A 1 175 ? 5.062 -38.144 2.763 1.00 23.80 175 ARG A O 1
ATOM 1408 N N . LEU A 1 176 ? 3.741 -36.474 2.035 1.00 23.81 176 LEU A N 1
ATOM 1409 C CA . LEU A 1 176 ? 2.577 -36.768 2.878 1.00 23.81 176 LEU A CA 1
ATOM 1410 C C . LEU A 1 176 ? 1.504 -37.445 2.015 1.00 23.81 176 LEU A C 1
ATOM 1412 O O . LEU A 1 176 ? 1.078 -36.902 0.996 1.00 23.81 176 LEU A O 1
ATOM 1416 N N . GLN A 1 177 ? 1.102 -38.656 2.407 1.00 26.95 177 GLN A N 1
ATOM 1417 C CA . GLN A 1 177 ? -0.076 -39.329 1.868 1.00 26.95 177 GLN A CA 1
ATOM 1418 C C . GLN A 1 177 ? -1.335 -38.850 2.596 1.00 26.95 177 GLN A C 1
ATOM 1420 O O . GLN A 1 177 ? -1.342 -38.671 3.812 1.00 26.95 177 GLN A O 1
ATOM 1425 N N . ASN A 1 178 ? -2.405 -38.694 1.818 1.00 25.39 178 ASN A N 1
ATOM 1426 C CA . ASN A 1 178 ? -3.782 -38.573 2.282 1.00 25.39 178 ASN A CA 1
ATOM 1427 C C . ASN A 1 178 ? -4.244 -39.831 3.035 1.00 25.39 178 ASN A C 1
ATOM 1429 O O . ASN A 1 178 ? -3.924 -40.946 2.631 1.00 25.39 178 ASN A O 1
ATOM 1433 N N . GLY A 1 179 ? -5.136 -39.640 4.011 1.00 23.52 179 GLY A N 1
ATOM 1434 C CA . GLY A 1 179 ? -5.938 -40.706 4.613 1.00 23.52 179 GLY A CA 1
ATOM 1435 C C . GLY A 1 179 ? -7.204 -40.164 5.281 1.00 23.52 179 GLY A C 1
ATOM 1436 O O . GLY A 1 179 ? -7.147 -39.603 6.366 1.00 23.52 179 GLY A O 1
ATOM 1437 N N . ARG A 1 180 ? -8.342 -40.325 4.597 1.00 24.33 180 ARG A N 1
ATOM 1438 C CA . ARG A 1 180 ? -9.727 -40.196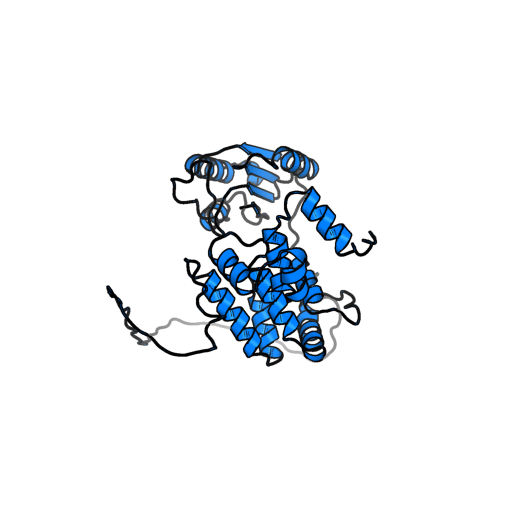 5.095 1.00 24.33 180 ARG A CA 1
ATOM 1439 C C . ARG A 1 180 ? -10.040 -41.282 6.136 1.00 24.33 180 ARG A C 1
ATOM 1441 O O . ARG A 1 180 ? -9.712 -42.426 5.848 1.00 24.33 180 ARG A O 1
ATOM 1448 N N . SER A 1 181 ? -10.865 -40.977 7.147 1.00 23.02 181 SER A N 1
ATOM 1449 C CA . SER A 1 181 ? -12.044 -41.796 7.526 1.00 23.02 181 SER A CA 1
ATOM 1450 C C . SER A 1 181 ? -12.870 -41.192 8.678 1.00 23.02 181 SER A C 1
ATOM 1452 O O . SER A 1 181 ? -12.323 -40.628 9.619 1.00 23.02 181 SER A O 1
ATOM 1454 N N . ASN A 1 182 ? -14.194 -41.339 8.549 1.00 24.22 182 ASN A N 1
ATOM 1455 C CA . ASN A 1 182 ? -15.280 -41.043 9.497 1.00 24.22 182 ASN A CA 1
ATOM 1456 C C . ASN A 1 182 ? -15.340 -42.020 10.693 1.00 24.22 182 ASN A C 1
ATOM 1458 O O . ASN A 1 182 ? -14.829 -43.124 10.556 1.00 24.22 182 ASN A O 1
ATOM 1462 N N . GLU A 1 183 ? -16.066 -41.626 11.762 1.00 22.02 183 GLU A N 1
ATOM 1463 C CA . GLU A 1 183 ? -17.052 -42.378 12.607 1.00 22.02 183 GLU A CA 1
ATOM 14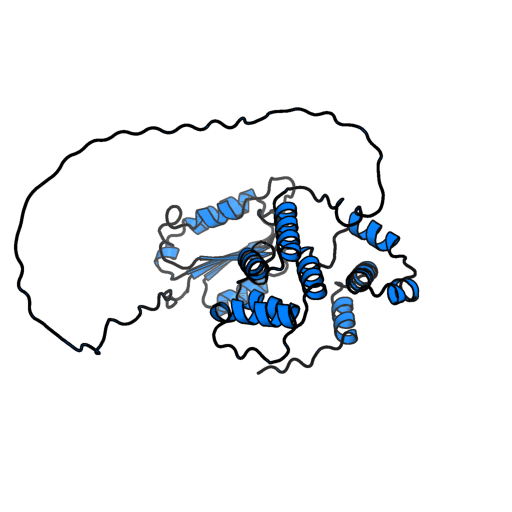64 C C . GLU A 1 183 ? -17.142 -41.716 14.014 1.00 22.02 183 GLU A C 1
ATOM 1466 O O . GLU A 1 183 ? -16.123 -41.507 14.657 1.00 22.02 183 GLU A O 1
ATOM 1471 N N . GLN A 1 184 ? -18.242 -41.067 14.438 1.00 23.17 184 GLN A N 1
ATOM 1472 C CA . GLN A 1 184 ? -19.522 -41.539 15.031 1.00 23.17 184 GLN A CA 1
ATOM 1473 C C . GLN A 1 184 ? -19.480 -42.216 16.428 1.00 23.17 184 GLN A C 1
ATOM 1475 O O . GLN A 1 184 ? -19.019 -43.345 16.542 1.00 23.17 184 GLN A O 1
ATOM 1480 N N . ARG A 1 185 ? -20.112 -41.563 17.438 1.00 21.42 185 ARG A N 1
ATOM 1481 C CA . ARG A 1 185 ? -21.071 -42.059 18.490 1.00 21.42 185 ARG A CA 1
ATOM 1482 C C . ARG A 1 185 ? -21.211 -41.007 19.629 1.00 21.42 185 ARG A C 1
ATOM 1484 O O . ARG A 1 185 ? -20.192 -40.520 20.093 1.00 21.42 185 ARG A O 1
ATOM 1491 N N . LEU A 1 186 ? -22.391 -40.420 19.930 1.00 20.97 186 LEU A N 1
ATOM 1492 C CA . LEU A 1 186 ? -23.542 -40.878 20.774 1.00 20.97 186 LEU A CA 1
ATOM 1493 C C . LEU A 1 186 ? -23.124 -41.161 22.241 1.00 20.97 186 LEU A C 1
ATOM 1495 O O . LEU A 1 186 ? -22.188 -41.924 22.430 1.00 20.97 186 LEU A O 1
ATOM 1499 N N . ASN A 1 187 ? -23.697 -40.601 23.326 1.00 22.69 187 ASN A N 1
ATOM 1500 C CA . ASN A 1 187 ? -25.107 -40.522 23.783 1.00 22.69 187 ASN A CA 1
ATOM 1501 C C . ASN A 1 187 ? -25.225 -39.564 25.019 1.00 22.69 187 ASN A C 1
ATOM 1503 O O . ASN A 1 187 ? -24.277 -39.503 25.792 1.00 22.69 187 ASN A O 1
ATOM 1507 N N . VAL A 1 188 ? -26.232 -38.676 25.154 1.00 23.33 188 VAL A N 1
ATOM 1508 C CA . VAL A 1 188 ? -27.601 -38.773 25.769 1.00 23.33 188 VAL A CA 1
ATOM 1509 C C . VAL A 1 188 ? -27.700 -38.376 27.258 1.00 23.33 188 VAL A C 1
ATOM 1511 O O . VAL A 1 188 ? -27.017 -38.936 28.106 1.00 23.33 188 VAL A O 1
ATOM 1514 N N . GLY A 1 189 ? -28.656 -37.476 27.550 1.00 20.72 189 GLY A N 1
ATOM 1515 C CA . GLY A 1 189 ? -29.250 -37.212 28.871 1.00 20.72 189 GLY A CA 1
ATOM 1516 C C . GLY A 1 189 ? -30.185 -35.983 28.871 1.00 20.72 189 GLY A C 1
ATOM 1517 O O . GLY A 1 189 ? -29.713 -34.855 28.855 1.00 20.72 189 GLY A O 1
ATOM 1518 N N . GLN A 1 190 ? -31.499 -36.215 28.868 1.00 21.22 190 GLN A N 1
ATOM 1519 C CA . GLN A 1 190 ? -32.656 -35.283 28.962 1.00 21.22 190 GLN A CA 1
ATOM 1520 C C . GLN A 1 190 ? -33.490 -35.716 30.212 1.00 21.22 190 GLN A C 1
ATOM 1522 O O . GLN A 1 190 ? -33.079 -36.720 30.804 1.00 21.22 190 GLN A O 1
ATOM 1527 N N . PRO A 1 191 ? -34.690 -35.181 30.580 1.00 37.31 191 PRO A N 1
ATOM 1528 C CA . PRO A 1 191 ? -35.454 -33.962 30.211 1.00 37.31 191 PRO A CA 1
ATOM 1529 C C . PRO A 1 191 ? -36.211 -33.299 31.427 1.00 37.31 191 PRO A C 1
ATOM 1531 O O . PRO A 1 191 ? -35.862 -33.558 32.574 1.00 37.31 191 PRO A O 1
ATOM 1534 N N . ASP A 1 192 ? -37.262 -32.500 31.125 1.00 20.70 192 ASP A N 1
ATOM 1535 C CA . ASP A 1 192 ? -38.469 -32.103 31.916 1.00 20.70 192 ASP A CA 1
ATOM 1536 C C . ASP A 1 192 ? -38.502 -30.680 32.542 1.00 20.70 192 ASP A C 1
ATOM 1538 O O . ASP A 1 192 ? -37.517 -30.241 33.116 1.00 20.70 192 ASP A O 1
ATOM 1542 N N . THR A 1 193 ? -39.581 -29.864 32.538 1.00 23.69 193 THR A N 1
ATOM 1543 C CA . THR A 1 193 ? -40.975 -29.934 32.022 1.00 23.69 193 THR A CA 1
ATOM 1544 C C . THR A 1 193 ? -41.685 -28.556 32.191 1.00 23.69 193 THR A C 1
ATOM 1546 O O . THR A 1 193 ? -41.537 -27.950 33.243 1.00 23.69 193 THR A O 1
ATOM 1549 N N . GLN A 1 194 ? -42.474 -28.127 31.174 1.00 21.41 194 GLN A N 1
ATOM 1550 C CA . GLN A 1 194 ? -43.699 -27.254 31.134 1.00 21.41 194 GLN A CA 1
ATOM 1551 C C . GLN A 1 194 ? -43.710 -25.837 31.797 1.00 21.41 194 GLN A C 1
ATOM 1553 O O . GLN A 1 194 ? -43.145 -25.637 32.858 1.00 21.41 194 GLN A O 1
ATOM 1558 N N . ARG A 1 195 ? -44.375 -24.780 31.269 1.00 22.77 195 ARG A N 1
ATOM 1559 C CA . ARG A 1 195 ? -45.828 -24.659 30.962 1.00 22.77 195 ARG A CA 1
ATOM 1560 C C . ARG A 1 195 ? -46.213 -23.318 30.251 1.00 22.77 195 ARG A C 1
ATOM 1562 O O . ARG A 1 195 ? -45.656 -22.290 30.609 1.00 22.77 195 ARG A O 1
ATOM 1569 N N . GLU A 1 196 ? -47.182 -23.396 29.311 1.00 20.75 196 GLU A N 1
ATOM 1570 C CA . GLU A 1 196 ? -48.277 -22.453 28.875 1.00 20.75 196 GLU A CA 1
ATOM 1571 C C . GLU A 1 196 ? -47.986 -20.945 28.609 1.00 20.75 196 GLU A C 1
ATOM 1573 O O . GLU A 1 196 ? -47.427 -20.266 29.452 1.00 20.75 196 GLU A O 1
ATOM 1578 N N . SER A 1 197 ? -48.260 -20.281 27.466 1.00 22.16 197 SER A N 1
ATOM 1579 C CA . SER A 1 197 ? -49.354 -20.173 26.457 1.00 22.16 197 SER A CA 1
ATOM 1580 C C . SER A 1 197 ? -50.543 -19.253 26.811 1.00 22.16 197 SER A C 1
ATOM 1582 O O . SER A 1 197 ? -51.365 -19.665 27.615 1.00 22.16 197 SER A O 1
ATOM 1584 N N . VAL A 1 198 ? -50.717 -18.120 26.095 1.00 23.03 198 VAL A N 1
ATOM 1585 C CA . VAL A 1 198 ? -52.015 -17.570 25.603 1.00 23.03 198 VAL A CA 1
ATOM 1586 C C . VAL A 1 198 ? -51.774 -16.721 24.331 1.00 23.03 198 VAL A C 1
ATOM 1588 O O . VAL A 1 198 ? -50.811 -15.963 24.248 1.00 23.03 198 VAL A O 1
ATOM 1591 N N . LYS A 1 199 ? -52.649 -16.886 23.327 1.00 30.83 199 LYS A N 1
ATOM 1592 C CA . LYS A 1 199 ? -52.708 -16.207 22.014 1.00 30.83 199 LYS A CA 1
ATOM 1593 C C . LYS A 1 199 ? -53.589 -14.946 22.066 1.00 30.83 199 LYS A C 1
ATOM 1595 O O . LYS A 1 199 ? -54.607 -15.019 22.736 1.00 30.83 199 LYS A O 1
ATOM 1600 N N . THR A 1 200 ? -53.332 -13.946 21.205 1.00 25.38 200 THR A N 1
ATOM 1601 C CA . THR A 1 200 ? -54.355 -13.287 20.342 1.00 25.38 200 THR A CA 1
ATOM 1602 C C . THR A 1 200 ? -53.743 -12.364 19.263 1.00 25.38 200 THR A C 1
ATOM 1604 O O . THR A 1 200 ? -53.139 -11.349 19.574 1.00 25.38 200 THR A O 1
ATOM 1607 N N . SER A 1 201 ? -53.921 -12.756 17.995 1.00 25.80 201 SER A N 1
ATOM 1608 C CA . SER A 1 201 ? -54.438 -11.995 16.832 1.00 25.80 201 SER A CA 1
ATOM 1609 C C . SER A 1 201 ? -54.108 -10.494 16.573 1.00 25.80 201 SER A C 1
ATOM 1611 O O . SER A 1 201 ? -54.732 -9.626 17.165 1.00 25.80 201 SER A O 1
ATOM 1613 N N . ILE A 1 202 ? -53.314 -10.277 15.501 1.00 28.67 202 ILE A N 1
ATOM 1614 C CA . ILE A 1 202 ? -53.456 -9.338 14.341 1.00 28.67 202 ILE A CA 1
ATOM 1615 C C . ILE A 1 202 ? -53.120 -7.819 14.472 1.00 28.67 202 ILE A C 1
ATOM 1617 O O . ILE A 1 202 ? -53.854 -7.081 15.111 1.00 28.67 202 ILE A O 1
ATOM 1621 N N . GLN A 1 203 ? -52.062 -7.434 13.708 1.00 33.09 203 GLN A N 1
ATOM 1622 C CA . GLN A 1 203 ? -51.715 -6.191 12.939 1.00 33.09 203 GLN A CA 1
ATOM 1623 C C . GLN A 1 203 ? -51.876 -4.804 13.603 1.00 33.09 203 GLN A C 1
ATOM 1625 O O . GLN A 1 203 ? -52.908 -4.522 14.181 1.00 33.09 203 GLN A O 1
ATOM 1630 N N . GLU A 1 204 ? -50.963 -3.825 13.540 1.00 34.16 204 GLU A N 1
ATOM 1631 C CA . GLU A 1 204 ? -49.734 -3.512 12.788 1.00 34.16 204 GLU A CA 1
ATOM 1632 C C . GLU A 1 204 ? -48.770 -2.798 13.766 1.00 34.16 204 GLU A C 1
ATOM 1634 O O . GLU A 1 204 ? -49.160 -1.824 14.407 1.00 34.16 204 GLU A O 1
ATOM 1639 N N . SER A 1 205 ? -47.512 -3.241 13.887 1.00 30.73 205 SER A N 1
ATOM 1640 C CA . SER A 1 205 ? -46.516 -2.604 14.767 1.00 30.73 205 SER A CA 1
ATOM 1641 C C . SER A 1 205 ? -45.440 -1.905 13.945 1.00 30.73 205 SER A C 1
ATOM 1643 O O . SER A 1 205 ? -44.647 -2.560 13.271 1.00 30.73 205 SER A O 1
ATOM 1645 N N . GLY A 1 206 ? -45.381 -0.579 14.044 1.00 42.69 206 GLY A N 1
ATOM 1646 C CA . GLY A 1 206 ? -44.377 0.256 13.392 1.00 42.69 206 GLY A CA 1
ATOM 1647 C C . GLY A 1 206 ? -43.838 1.347 14.309 1.00 42.69 206 GLY A C 1
ATOM 1648 O O . GLY A 1 206 ? -43.814 2.502 13.908 1.00 42.69 206 GLY A O 1
ATOM 1649 N N . THR A 1 207 ? -43.402 1.013 15.528 1.00 30.73 207 THR A N 1
ATOM 1650 C CA . THR A 1 207 ? -42.668 1.961 16.386 1.00 30.73 207 THR A CA 1
ATOM 1651 C C . THR A 1 207 ? -41.586 1.276 17.223 1.00 30.73 207 THR A C 1
ATOM 1653 O O . THR A 1 207 ? -41.871 0.488 18.120 1.00 30.73 207 THR A O 1
ATOM 1656 N N . SER A 1 208 ? -40.344 1.652 16.888 1.00 41.12 208 SER A N 1
ATOM 1657 C CA . SER A 1 208 ? -39.095 1.645 17.671 1.00 41.12 208 SER A CA 1
ATOM 1658 C C . SER A 1 208 ? -38.587 0.326 18.276 1.00 41.12 208 SER A C 1
ATOM 1660 O O . SER A 1 208 ? -38.872 0.006 19.427 1.00 41.12 208 SER A O 1
ATOM 1662 N N . LEU A 1 209 ? -37.698 -0.351 17.533 1.00 29.91 209 LEU A N 1
ATOM 1663 C CA . LEU A 1 209 ? -36.647 -1.219 18.090 1.00 29.91 209 LEU A CA 1
ATOM 1664 C C . LEU A 1 209 ? -35.373 -0.398 18.421 1.00 29.91 209 LEU A C 1
ATOM 1666 O O . LEU A 1 209 ?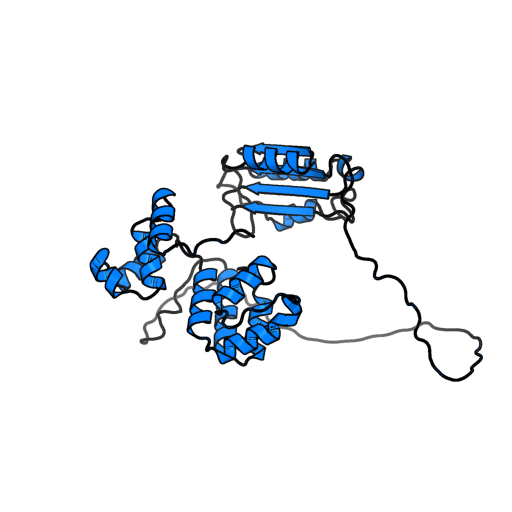 -35.200 0.691 17.869 1.00 29.91 209 LEU A O 1
ATOM 1670 N N . PRO A 1 210 ? -34.488 -0.889 19.314 1.00 33.53 210 PRO A N 1
ATOM 1671 C CA . PRO A 1 210 ? -33.476 -0.089 20.003 1.00 33.53 210 PRO A CA 1
ATOM 1672 C C . PRO A 1 210 ? -32.383 0.436 19.073 1.00 33.53 210 PRO A C 1
ATOM 1674 O O . PRO A 1 210 ? -32.004 -0.207 18.097 1.00 33.53 210 PRO A O 1
ATOM 1677 N N . GLN A 1 211 ? -31.859 1.606 19.436 1.00 33.47 211 GLN A N 1
ATOM 1678 C CA . GLN A 1 211 ? -30.731 2.281 18.807 1.00 33.47 211 GLN A CA 1
ATOM 1679 C C . GLN A 1 211 ? -29.608 1.296 18.457 1.00 33.47 211 GLN A C 1
ATOM 1681 O O . GLN A 1 211 ? -29.082 0.594 19.316 1.00 33.47 211 GLN A O 1
ATOM 1686 N N . HIS A 1 212 ? -29.233 1.296 17.182 1.00 41.25 212 HIS A N 1
ATOM 1687 C CA . HIS A 1 212 ? -27.989 0.748 16.665 1.00 41.25 212 HIS A CA 1
ATOM 1688 C C . HIS A 1 212 ? -26.827 1.259 17.536 1.00 41.25 212 HIS A C 1
ATOM 1690 O O . HIS A 1 212 ? -26.395 2.401 17.371 1.00 41.25 212 HIS A O 1
ATOM 1696 N N . ILE A 1 213 ? -26.350 0.455 18.496 1.00 46.59 213 ILE A N 1
ATOM 1697 C CA . ILE A 1 213 ? -25.149 0.774 19.272 1.00 46.59 213 ILE A CA 1
ATOM 1698 C C . ILE A 1 213 ? -24.023 0.839 18.252 1.00 46.59 213 ILE A C 1
ATOM 1700 O O . ILE A 1 213 ? -23.580 -0.166 17.706 1.00 46.59 213 ILE A O 1
ATOM 1704 N N . GLN A 1 214 ? -23.620 2.053 17.911 1.00 42.97 214 GLN A N 1
ATOM 1705 C CA . GLN A 1 214 ? -22.459 2.266 17.083 1.00 42.97 214 GLN A CA 1
ATOM 1706 C C . GLN A 1 214 ? -21.256 1.850 17.931 1.00 42.97 214 GLN A C 1
ATOM 1708 O O . GLN A 1 214 ? -20.913 2.563 18.871 1.00 42.97 214 GLN A O 1
ATOM 1713 N N . GLU A 1 215 ? -20.669 0.686 17.640 1.00 59.84 215 GLU A N 1
ATOM 1714 C CA . GLU A 1 215 ? -19.418 0.201 18.236 1.00 59.84 215 GLU A CA 1
ATOM 1715 C C . GLU A 1 215 ? -18.289 1.195 17.923 1.00 59.84 215 GLU A C 1
ATOM 1717 O O . GLU A 1 215 ? -17.540 1.061 16.958 1.00 59.84 215 GLU A O 1
ATOM 1722 N N . ARG A 1 216 ? -18.213 2.277 18.697 1.00 78.94 216 ARG A N 1
ATOM 1723 C CA . ARG A 1 216 ? -17.148 3.274 18.630 1.00 78.94 216 ARG A CA 1
ATOM 1724 C C . ARG A 1 216 ? -16.217 3.033 19.803 1.00 78.94 216 ARG A C 1
ATOM 1726 O O . ARG A 1 216 ? -16.669 2.971 20.945 1.00 78.94 216 ARG A O 1
ATOM 1733 N N . TYR A 1 217 ? -14.920 2.957 19.530 1.00 84.75 217 TYR A N 1
ATOM 1734 C CA . TYR A 1 217 ? -13.927 2.995 20.594 1.00 84.75 217 TYR A CA 1
ATOM 1735 C C . TYR A 1 217 ? -13.997 4.342 21.320 1.00 84.75 217 TYR A C 1
ATOM 1737 O O . TYR A 1 217 ? -14.100 5.402 20.694 1.00 84.75 217 TYR A O 1
ATOM 1745 N N . ARG A 1 218 ? -13.959 4.294 22.650 1.00 85.75 218 ARG A N 1
ATOM 1746 C CA . ARG A 1 218 ? -13.796 5.481 23.491 1.00 85.75 218 ARG A CA 1
ATOM 1747 C C . ARG A 1 218 ? -12.379 6.029 23.281 1.00 85.75 218 ARG A C 1
ATOM 1749 O O . ARG A 1 218 ? -11.447 5.243 23.281 1.00 85.75 218 ARG A O 1
ATOM 1756 N N . MET A 1 219 ? -12.246 7.340 23.052 1.00 91.50 219 MET A N 1
ATOM 1757 C CA . MET A 1 219 ? -10.975 8.048 22.789 1.00 91.50 219 MET A CA 1
ATOM 1758 C C . MET A 1 219 ? -10.986 9.425 23.484 1.00 91.50 219 MET A C 1
ATOM 1760 O O . MET A 1 219 ? -11.013 10.469 22.836 1.00 91.50 219 MET A O 1
ATOM 1764 N N . GLN A 1 220 ? -11.100 9.431 24.808 1.00 92.44 220 GLN A N 1
ATOM 1765 C CA . GLN A 1 220 ? -11.265 10.612 25.662 1.00 92.44 220 GLN A CA 1
ATOM 1766 C C . GLN A 1 220 ? -10.166 10.763 26.726 1.00 92.44 220 GLN A C 1
ATOM 1768 O O . GLN A 1 220 ? -10.051 11.851 27.298 1.00 92.44 220 GLN A O 1
ATOM 1773 N N . SER A 1 221 ? -9.385 9.714 27.011 1.00 94.19 221 SER A N 1
ATOM 1774 C CA . SER A 1 221 ? -8.273 9.769 27.967 1.00 94.19 221 SER A CA 1
ATOM 1775 C C . SER A 1 221 ? -7.231 10.824 27.578 1.00 94.19 221 SER A C 1
ATOM 1777 O O . SER A 1 221 ? -7.050 11.164 26.408 1.00 94.19 221 SER A O 1
ATOM 1779 N N . LYS A 1 222 ? -6.540 11.370 28.583 1.00 93.25 222 LYS A N 1
ATOM 1780 C CA . LYS A 1 222 ? -5.427 12.310 28.405 1.00 93.25 222 LYS A CA 1
ATOM 1781 C C . LYS A 1 222 ? -4.238 11.818 29.237 1.00 93.25 222 LYS A C 1
ATOM 1783 O O . LYS A 1 222 ? -4.271 12.014 30.451 1.00 93.25 222 LYS A O 1
ATOM 1788 N N . PRO A 1 223 ? -3.222 11.194 28.617 1.00 95.81 223 PRO A N 1
ATOM 1789 C CA . PRO A 1 223 ? -3.072 10.931 27.177 1.00 95.81 223 PRO A CA 1
ATOM 1790 C C . PRO A 1 223 ? -4.055 9.868 26.643 1.00 95.81 223 PRO A C 1
ATOM 1792 O O . PRO A 1 223 ? -4.637 9.096 27.404 1.00 95.81 223 PRO A O 1
ATOM 1795 N N . LEU A 1 224 ? -4.239 9.818 25.319 1.00 96.62 224 LEU A N 1
ATOM 1796 C CA . LEU A 1 224 ? -5.099 8.829 24.647 1.00 96.62 224 LEU A CA 1
ATOM 1797 C C . LEU A 1 224 ? -4.546 7.403 24.737 1.00 96.62 224 LEU A C 1
ATOM 1799 O O . LEU A 1 224 ? -5.292 6.435 24.579 1.00 96.62 224 LEU A O 1
ATOM 1803 N N . GLY A 1 225 ? -3.239 7.272 24.925 1.00 97.19 225 GLY A N 1
ATOM 1804 C CA . GLY A 1 225 ? -2.517 6.028 24.744 1.00 97.19 225 GLY A CA 1
ATOM 1805 C C . GLY A 1 225 ? -1.017 6.216 24.794 1.00 97.19 225 GLY A C 1
ATOM 1806 O O . GLY A 1 225 ? -0.514 7.339 24.708 1.00 97.19 225 GLY A O 1
ATOM 1807 N N . ILE A 1 226 ? -0.314 5.089 24.848 1.00 97.94 226 ILE A N 1
ATOM 1808 C CA . ILE A 1 226 ? 1.121 5.033 24.575 1.00 97.94 226 ILE A CA 1
ATOM 1809 C C . ILE A 1 226 ? 1.313 4.864 23.068 1.00 97.94 226 ILE A C 1
ATOM 1811 O O . ILE A 1 226 ? 0.671 4.013 22.445 1.00 97.94 226 ILE A O 1
ATOM 1815 N N . CYS A 1 227 ? 2.206 5.666 22.493 1.00 98.06 227 CYS A N 1
ATOM 1816 C CA . CYS A 1 227 ? 2.732 5.470 21.150 1.00 98.06 227 CYS A CA 1
ATOM 1817 C C . CYS A 1 227 ? 4.193 5.023 21.246 1.00 98.06 227 CYS A C 1
ATOM 1819 O O . CYS A 1 227 ? 5.056 5.799 21.651 1.00 98.06 227 CYS A O 1
ATOM 1821 N N . LEU A 1 228 ? 4.461 3.768 20.891 1.00 97.94 228 LEU A N 1
ATOM 1822 C CA . LEU A 1 228 ? 5.806 3.207 20.829 1.00 97.94 228 LEU A CA 1
ATOM 1823 C C . LEU A 1 228 ? 6.357 3.338 19.409 1.00 97.94 228 LEU A C 1
ATOM 1825 O O . LEU A 1 228 ? 5.805 2.745 18.488 1.00 97.94 228 LEU A O 1
ATOM 1829 N N . ILE A 1 229 ? 7.467 4.048 19.239 1.00 97.12 229 ILE A N 1
ATOM 1830 C CA . ILE A 1 229 ? 8.171 4.200 17.963 1.00 97.12 229 ILE A CA 1
ATOM 1831 C C . ILE A 1 229 ? 9.506 3.456 18.047 1.00 97.12 229 ILE A C 1
ATOM 1833 O O . ILE A 1 229 ? 10.338 3.743 18.903 1.00 97.12 229 ILE A O 1
ATOM 1837 N N . ILE A 1 230 ? 9.734 2.503 17.155 1.00 94.75 230 ILE A N 1
ATOM 1838 C CA . ILE A 1 230 ? 11.019 1.814 17.014 1.00 94.75 230 ILE A CA 1
ATOM 1839 C C . ILE A 1 230 ? 11.525 2.095 15.607 1.00 94.75 230 ILE A C 1
ATOM 1841 O O . ILE A 1 230 ? 10.930 1.629 14.637 1.00 94.75 230 ILE A O 1
ATOM 1845 N N . ASP A 1 231 ? 12.607 2.861 15.506 1.00 93.25 231 ASP A N 1
ATOM 1846 C CA . ASP A 1 231 ? 13.200 3.268 14.235 1.00 93.25 231 ASP A CA 1
ATOM 1847 C C . ASP A 1 231 ? 14.639 2.758 14.121 1.00 93.25 231 ASP A C 1
ATOM 1849 O O . ASP A 1 231 ? 15.594 3.304 14.676 1.00 93.25 231 ASP A O 1
ATOM 1853 N N . CYS A 1 232 ? 14.794 1.664 13.386 1.00 89.00 232 CYS A N 1
ATOM 1854 C CA . CYS A 1 232 ? 16.076 1.032 13.103 1.00 89.00 232 CYS A CA 1
ATOM 1855 C C . CYS A 1 232 ? 16.814 1.688 11.921 1.00 89.00 232 CYS A C 1
ATOM 1857 O O . CYS A 1 232 ? 17.927 1.263 11.606 1.00 89.00 232 CYS A O 1
ATOM 1859 N N . ILE A 1 233 ? 16.218 2.687 11.256 1.00 86.44 233 ILE A N 1
ATOM 1860 C CA . ILE A 1 233 ? 16.794 3.377 10.090 1.00 86.44 233 ILE A CA 1
ATOM 1861 C C . ILE A 1 233 ? 17.271 4.789 10.455 1.00 86.44 233 ILE A C 1
ATOM 1863 O O . ILE A 1 233 ? 18.339 5.187 9.994 1.00 86.44 233 ILE A O 1
ATOM 1867 N N . GLY A 1 234 ? 16.518 5.510 11.289 1.00 79.62 234 GLY A N 1
ATOM 1868 C CA . GLY A 1 234 ? 16.856 6.831 11.819 1.00 79.62 234 GLY A CA 1
ATOM 1869 C C . GLY A 1 234 ? 16.361 8.022 10.996 1.00 79.62 234 GLY A C 1
ATOM 1870 O O . GLY A 1 234 ? 16.970 9.086 11.068 1.00 79.62 234 GLY A O 1
ATOM 1871 N N . ASN A 1 235 ? 15.295 7.864 10.204 1.00 74.62 235 ASN A N 1
ATOM 1872 C CA . ASN A 1 235 ? 14.845 8.904 9.266 1.00 74.62 235 ASN A CA 1
ATOM 1873 C C . ASN A 1 235 ? 13.619 9.697 9.742 1.00 74.62 235 ASN A C 1
ATOM 1875 O O . ASN A 1 235 ? 13.538 10.893 9.477 1.00 74.62 235 ASN A O 1
ATOM 1879 N N . ASP A 1 236 ? 12.667 9.052 10.421 1.00 76.69 236 ASP A N 1
ATOM 1880 C CA . ASP A 1 236 ? 11.301 9.590 10.560 1.00 76.69 236 ASP A CA 1
ATOM 1881 C C . ASP A 1 236 ? 10.911 9.903 12.020 1.00 76.69 236 ASP A C 1
ATOM 1883 O O . ASP A 1 236 ? 9.828 10.426 12.294 1.00 76.69 236 ASP A O 1
ATOM 1887 N N . THR A 1 237 ? 11.791 9.606 12.980 1.00 85.88 237 THR A N 1
ATOM 1888 C CA . THR A 1 237 ? 11.450 9.593 14.412 1.00 85.88 237 THR A CA 1
ATOM 1889 C C . THR A 1 237 ? 10.970 10.935 14.967 1.00 85.88 237 THR A C 1
ATOM 1891 O O . THR A 1 237 ? 9.981 10.955 15.699 1.00 85.88 237 THR A O 1
ATOM 1894 N N . GLU A 1 238 ? 11.617 12.058 14.639 1.00 87.38 238 GLU A N 1
ATOM 1895 C CA . GLU A 1 238 ? 11.207 13.370 15.173 1.00 87.38 238 GLU A CA 1
ATOM 1896 C C . GLU A 1 238 ? 9.821 13.779 14.668 1.00 87.38 238 GLU A C 1
ATOM 1898 O O . GLU A 1 238 ? 8.954 14.150 15.459 1.00 87.38 238 GLU A O 1
ATOM 1903 N N . PHE A 1 239 ? 9.574 13.617 13.366 1.00 90.12 239 PHE A N 1
ATOM 1904 C CA . PHE A 1 239 ? 8.283 13.931 12.760 1.00 90.12 239 PHE A CA 1
ATOM 1905 C C . PHE A 1 239 ? 7.160 13.052 13.324 1.00 90.12 239 PHE A C 1
ATOM 1907 O O . PHE A 1 239 ? 6.075 13.548 13.642 1.00 90.12 239 PHE A O 1
ATOM 1914 N N . LEU A 1 240 ? 7.414 11.750 13.491 1.00 91.94 240 LEU A N 1
ATOM 1915 C CA . LEU A 1 240 ? 6.457 10.822 14.094 1.00 91.94 240 LEU A CA 1
ATOM 1916 C C . LEU A 1 240 ? 6.185 11.173 15.560 1.00 91.94 240 LEU A C 1
ATOM 1918 O O . LEU A 1 240 ? 5.025 11.184 15.978 1.00 91.94 240 LEU A O 1
ATOM 1922 N N . ARG A 1 241 ? 7.224 11.512 16.331 1.00 95.12 241 ARG A N 1
ATOM 1923 C CA . ARG A 1 241 ? 7.081 11.932 17.728 1.00 95.12 241 ARG A CA 1
ATOM 1924 C C . ARG A 1 241 ? 6.205 13.169 17.839 1.00 95.12 241 ARG A C 1
ATOM 1926 O O . ARG A 1 241 ? 5.245 13.158 18.609 1.00 95.12 241 ARG A O 1
ATOM 1933 N N . ASP A 1 242 ? 6.500 14.208 17.070 1.00 94.38 242 ASP A N 1
ATOM 1934 C CA . ASP A 1 242 ? 5.763 15.468 17.132 1.00 94.38 242 ASP A CA 1
ATOM 1935 C C . ASP A 1 242 ? 4.309 15.268 16.671 1.00 94.38 242 ASP A C 1
ATOM 1937 O O . ASP A 1 242 ? 3.374 15.749 17.316 1.00 94.38 242 ASP A O 1
ATOM 1941 N N . THR A 1 243 ? 4.098 14.448 15.634 1.00 94.88 243 THR A N 1
ATOM 1942 C CA . THR A 1 243 ? 2.763 14.070 15.152 1.00 94.88 243 THR A CA 1
ATOM 1943 C C . THR A 1 243 ? 1.951 13.363 16.236 1.00 94.88 243 THR A C 1
ATOM 1945 O O . THR A 1 243 ? 0.865 13.826 16.584 1.00 94.88 243 THR A O 1
ATOM 1948 N N . PHE A 1 244 ? 2.452 12.272 16.823 1.00 95.44 244 PHE A N 1
ATOM 1949 C CA . PHE A 1 244 ? 1.693 11.518 17.827 1.00 95.44 244 PHE A CA 1
ATOM 1950 C C . PHE A 1 244 ? 1.540 12.270 19.154 1.00 95.44 244 PHE A C 1
ATOM 1952 O O . PHE A 1 244 ? 0.496 12.149 19.797 1.00 95.44 244 PHE A O 1
ATOM 1959 N N . THR A 1 245 ? 2.499 13.125 19.513 1.00 96.75 245 THR A N 1
ATOM 1960 C CA . THR A 1 245 ? 2.352 14.051 20.646 1.00 96.75 245 THR A CA 1
ATOM 1961 C C . THR A 1 245 ? 1.210 15.037 20.392 1.00 96.75 245 THR A C 1
ATOM 1963 O O . THR A 1 245 ? 0.353 15.221 21.254 1.00 96.75 245 THR A O 1
ATOM 1966 N N . SER A 1 246 ? 1.129 15.621 19.187 1.00 96.25 246 SER A N 1
ATOM 1967 C CA . SER A 1 246 ? 0.037 16.535 18.810 1.00 96.25 246 SER A CA 1
ATOM 1968 C C . SER A 1 246 ? -1.338 15.855 18.780 1.00 96.25 246 SER A C 1
ATOM 1970 O O . SER A 1 246 ? -2.355 16.492 19.051 1.00 96.25 246 SER A O 1
ATOM 1972 N N . LEU A 1 247 ? -1.367 14.544 18.515 1.00 95.25 247 LEU A N 1
ATOM 1973 C CA . LEU A 1 247 ? -2.568 13.712 18.586 1.00 95.25 247 LEU A CA 1
ATOM 1974 C C . LEU A 1 247 ? -2.949 13.331 20.026 1.00 95.25 247 LEU A C 1
ATOM 1976 O O . LEU A 1 247 ? -3.994 12.720 20.219 1.00 95.25 247 LEU A O 1
ATOM 1980 N N . GLY A 1 248 ? -2.147 13.693 21.032 1.00 96.06 248 GLY A N 1
ATOM 1981 C CA . GLY A 1 248 ? -2.438 13.458 22.447 1.00 96.06 248 GLY A CA 1
ATOM 1982 C C . GLY A 1 248 ? -1.954 12.112 22.989 1.00 96.06 248 GLY A C 1
ATOM 1983 O O . GLY A 1 248 ? -2.505 11.637 23.983 1.00 96.06 248 GLY A O 1
ATOM 1984 N N . TYR A 1 249 ? -0.956 11.488 22.358 1.00 97.88 249 TYR A N 1
ATOM 1985 C CA . TYR A 1 249 ? -0.316 10.270 22.861 1.00 97.88 249 TYR A CA 1
ATOM 1986 C C . TYR A 1 249 ? 0.917 10.578 23.708 1.00 97.88 249 TYR A C 1
ATOM 1988 O O . TYR A 1 249 ? 1.629 11.554 23.478 1.00 97.88 249 TYR A O 1
ATOM 1996 N N . GLU A 1 250 ? 1.204 9.679 24.644 1.00 97.56 250 GLU A N 1
ATOM 1997 C CA . GLU A 1 250 ? 2.489 9.615 25.327 1.00 97.56 250 GLU A CA 1
ATOM 1998 C C . GLU A 1 250 ? 3.472 8.835 24.448 1.00 97.56 250 GLU A C 1
ATOM 2000 O O . GLU A 1 250 ? 3.324 7.626 24.251 1.00 97.56 250 GLU A O 1
ATOM 2005 N N . VAL A 1 251 ? 4.442 9.536 23.858 1.00 97.75 251 VAL A N 1
ATOM 2006 C CA . VAL A 1 251 ? 5.361 8.941 22.882 1.00 97.75 251 VAL A CA 1
ATOM 2007 C C . VAL A 1 251 ? 6.628 8.426 23.560 1.00 97.75 251 VAL A C 1
ATOM 2009 O O . VAL A 1 251 ? 7.363 9.190 24.183 1.00 97.75 251 VAL A O 1
ATOM 2012 N N . GLN A 1 252 ? 6.927 7.145 23.359 1.00 97.06 252 GLN A N 1
ATOM 2013 C CA . GLN A 1 252 ? 8.215 6.527 23.673 1.00 97.06 252 GLN A CA 1
ATOM 2014 C C . GLN A 1 252 ? 8.881 6.113 22.365 1.00 97.06 252 GLN A C 1
ATOM 2016 O O . GLN A 1 252 ? 8.247 5.457 21.540 1.00 97.06 252 GLN A O 1
ATOM 2021 N N . TYR A 1 253 ? 10.144 6.483 22.159 1.00 94.88 253 TYR A N 1
ATOM 2022 C CA . TYR A 1 253 ? 10.853 6.158 20.926 1.00 94.88 253 TYR A CA 1
ATOM 2023 C C . TYR A 1 253 ? 12.242 5.582 21.187 1.00 94.88 253 TYR A C 1
ATOM 2025 O O . TYR A 1 253 ? 12.921 5.971 22.137 1.00 94.88 253 TYR A O 1
ATOM 2033 N N . PHE A 1 254 ? 12.667 4.672 20.314 1.00 93.44 254 PHE A N 1
ATOM 2034 C CA . PHE A 1 254 ? 13.968 4.020 20.383 1.00 93.44 254 PHE A CA 1
ATOM 2035 C C . PHE A 1 254 ? 14.588 3.918 18.992 1.00 93.44 254 PHE A C 1
ATOM 2037 O O . PHE A 1 254 ? 13.929 3.505 18.037 1.00 93.44 254 PHE A O 1
ATOM 2044 N N . LEU A 1 255 ? 15.865 4.286 18.898 1.00 91.75 255 LEU A N 1
ATOM 2045 C CA . LEU A 1 255 ? 16.614 4.331 17.647 1.00 91.75 255 LEU A CA 1
ATOM 2046 C C . LEU A 1 255 ? 17.642 3.205 17.576 1.00 91.75 255 LEU A C 1
ATOM 2048 O O . LEU A 1 255 ? 18.219 2.830 18.596 1.00 91.75 255 LEU A O 1
ATOM 2052 N N . TYR A 1 256 ? 17.917 2.731 16.361 1.00 89.00 256 TYR A N 1
ATOM 2053 C CA . TYR A 1 256 ? 19.063 1.866 16.048 1.00 89.00 256 TYR A CA 1
ATOM 2054 C C . TYR A 1 256 ? 19.163 0.609 16.932 1.00 89.00 256 TYR A C 1
ATOM 2056 O O . TYR A 1 256 ? 20.244 0.216 17.371 1.00 89.00 256 TYR A O 1
ATOM 2064 N N . LEU A 1 257 ? 18.023 -0.029 17.200 1.00 88.00 257 LEU A N 1
ATOM 2065 C CA . LEU A 1 257 ? 17.960 -1.214 18.051 1.00 88.00 257 LEU A CA 1
ATOM 2066 C C . LEU A 1 257 ? 18.343 -2.500 17.313 1.00 88.00 257 LEU A C 1
ATOM 2068 O O . LEU A 1 257 ? 18.010 -2.686 16.142 1.00 88.00 257 LEU A O 1
ATOM 2072 N N . HIS A 1 258 ? 18.970 -3.422 18.044 1.00 86.94 258 HIS A N 1
ATOM 2073 C CA . HIS A 1 258 ? 19.132 -4.825 17.653 1.00 86.94 258 HIS A CA 1
ATOM 2074 C C . HIS A 1 258 ? 17.825 -5.605 17.834 1.00 86.94 258 HIS A C 1
ATOM 2076 O O . HIS A 1 258 ? 16.994 -5.227 18.664 1.00 86.94 258 HIS A O 1
ATOM 2082 N N . VAL A 1 259 ? 17.657 -6.723 17.115 1.00 89.38 259 VAL A N 1
ATOM 2083 C CA . VAL A 1 259 ? 16.421 -7.534 17.174 1.00 89.38 259 VAL A CA 1
ATOM 2084 C C . VAL A 1 259 ? 16.064 -7.953 18.607 1.00 89.38 259 VAL A C 1
ATOM 2086 O O . VAL A 1 259 ? 14.913 -7.822 19.019 1.00 89.38 259 VAL A O 1
ATOM 2089 N N . GLU A 1 260 ? 17.041 -8.387 19.403 1.00 89.62 260 GLU A N 1
ATOM 2090 C CA . GLU A 1 260 ? 16.800 -8.790 20.796 1.00 89.62 260 GLU A CA 1
ATOM 2091 C C . GLU A 1 260 ? 16.305 -7.616 21.660 1.00 89.62 260 GLU A C 1
ATOM 2093 O O . GLU A 1 260 ? 15.367 -7.759 22.444 1.00 89.62 260 GLU A O 1
ATOM 2098 N N . SER A 1 261 ? 16.866 -6.419 21.466 1.00 91.94 261 SER A N 1
ATOM 2099 C CA . SER A 1 261 ? 16.427 -5.207 22.169 1.00 91.94 261 SER A CA 1
ATOM 2100 C C . SER A 1 261 ? 15.010 -4.795 21.768 1.00 91.94 261 SER A C 1
ATOM 2102 O O . SER A 1 261 ? 14.233 -4.379 22.625 1.00 91.94 261 SER A O 1
ATOM 2104 N N . ILE A 1 262 ? 14.644 -4.960 20.491 1.00 92.25 262 ILE A N 1
ATOM 2105 C CA . ILE A 1 262 ? 13.271 -4.749 20.008 1.00 92.25 262 ILE A CA 1
ATOM 2106 C C . ILE A 1 262 ? 12.310 -5.669 20.767 1.00 92.25 262 ILE A C 1
ATOM 2108 O O . ILE A 1 262 ? 11.309 -5.203 21.308 1.00 92.25 262 ILE A O 1
ATOM 2112 N N . ILE A 1 263 ? 12.631 -6.963 20.866 1.00 93.06 263 ILE A N 1
ATOM 2113 C CA . ILE A 1 263 ? 11.809 -7.951 21.580 1.00 93.06 263 ILE A CA 1
ATOM 2114 C C . ILE A 1 263 ? 11.653 -7.569 23.059 1.00 93.06 263 ILE A C 1
ATOM 2116 O O . ILE A 1 263 ? 10.546 -7.632 23.600 1.00 93.06 263 ILE A O 1
ATOM 2120 N N . GLN A 1 264 ? 12.741 -7.159 23.714 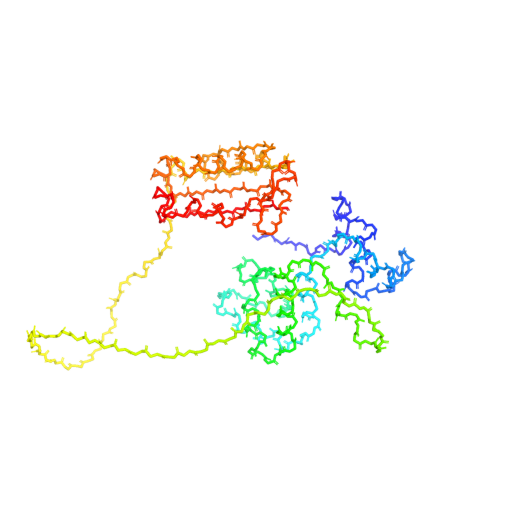1.00 95.00 264 GLN A N 1
ATOM 2121 C CA . GLN A 1 264 ? 12.727 -6.756 25.122 1.00 95.00 264 GLN A CA 1
ATOM 2122 C C . GLN A 1 264 ? 11.851 -5.524 25.360 1.00 95.00 264 GLN A C 1
ATOM 2124 O O . GLN A 1 264 ? 11.009 -5.542 26.257 1.00 95.00 264 GLN A O 1
ATOM 2129 N N . ILE A 1 265 ? 11.986 -4.494 24.523 1.00 96.50 265 ILE A N 1
ATOM 2130 C CA . ILE A 1 265 ? 11.194 -3.264 24.627 1.00 96.50 265 ILE A CA 1
ATOM 2131 C C . ILE A 1 265 ? 9.715 -3.545 24.365 1.00 96.50 265 ILE A C 1
ATOM 2133 O O . ILE A 1 265 ? 8.866 -3.089 25.127 1.00 96.50 265 ILE A O 1
ATOM 2137 N N . LEU A 1 266 ? 9.385 -4.346 23.349 1.00 96.25 266 LEU A N 1
ATOM 2138 C CA . LEU A 1 266 ? 7.998 -4.722 23.067 1.00 96.25 266 LEU A CA 1
ATOM 2139 C C . LEU A 1 266 ? 7.355 -5.451 24.253 1.00 96.25 266 LEU A C 1
ATOM 2141 O O . LEU A 1 266 ? 6.232 -5.124 24.630 1.00 96.25 266 LEU A O 1
ATOM 2145 N N . ARG A 1 267 ? 8.076 -6.389 24.882 1.00 95.50 267 ARG A N 1
ATOM 2146 C CA . ARG A 1 267 ? 7.607 -7.080 26.095 1.00 95.50 267 ARG A CA 1
ATOM 2147 C C . ARG A 1 267 ? 7.439 -6.121 27.269 1.00 95.50 267 ARG A C 1
ATOM 2149 O O . ARG A 1 267 ? 6.432 -6.191 27.966 1.00 95.50 267 ARG A O 1
ATOM 2156 N N . GLN A 1 268 ? 8.401 -5.226 27.482 1.00 96.25 268 GLN A N 1
ATOM 2157 C CA . GLN A 1 268 ? 8.331 -4.235 28.551 1.00 96.25 268 GLN A CA 1
ATOM 2158 C C . GLN A 1 268 ? 7.106 -3.333 28.383 1.00 96.25 268 GLN A C 1
ATOM 2160 O O . GLN A 1 268 ? 6.343 -3.163 29.331 1.00 96.25 268 GLN A O 1
ATOM 2165 N N . VAL A 1 269 ? 6.891 -2.801 27.176 1.00 96.62 269 VAL A N 1
ATOM 2166 C CA . VAL A 1 269 ? 5.755 -1.926 26.879 1.00 96.62 269 VAL A CA 1
ATOM 2167 C C . VAL A 1 269 ? 4.440 -2.690 26.980 1.00 96.62 269 VAL A C 1
ATOM 2169 O O . VAL A 1 269 ? 3.497 -2.165 27.558 1.00 96.62 269 VAL A O 1
ATOM 2172 N N . ALA A 1 270 ? 4.356 -3.936 26.507 1.00 95.50 270 ALA A N 1
ATOM 2173 C CA . ALA A 1 270 ? 3.151 -4.760 26.657 1.00 95.50 270 ALA A CA 1
ATOM 2174 C C . ALA A 1 270 ? 2.754 -4.977 28.133 1.00 95.50 270 ALA A C 1
ATOM 2176 O O . ALA A 1 270 ? 1.569 -5.055 28.448 1.00 95.50 270 ALA A O 1
ATOM 2177 N N . CYS A 1 271 ? 3.722 -5.011 29.050 1.00 94.50 271 CYS A N 1
ATOM 2178 C CA . CYS A 1 271 ? 3.482 -5.186 30.485 1.00 94.50 271 CYS A CA 1
ATOM 2179 C C . CYS A 1 271 ? 3.206 -3.878 31.250 1.00 94.50 271 CYS A C 1
ATOM 2181 O O . CYS A 1 271 ? 3.055 -3.915 32.473 1.00 94.50 271 CYS A O 1
ATOM 2183 N N . MET A 1 272 ? 3.150 -2.722 30.582 1.00 94.94 272 MET A N 1
ATOM 2184 C CA . MET A 1 272 ? 2.948 -1.440 31.261 1.00 94.94 272 MET A CA 1
ATOM 2185 C C . MET A 1 272 ? 1.533 -1.331 31.865 1.00 94.94 272 MET A C 1
ATOM 2187 O O . MET A 1 272 ? 0.540 -1.483 31.146 1.00 94.94 272 MET A O 1
ATOM 2191 N N . PRO A 1 273 ? 1.397 -1.042 33.176 1.00 92.12 273 PRO A N 1
ATOM 2192 C CA . PRO A 1 273 ? 0.089 -0.896 33.814 1.00 92.12 273 PRO A CA 1
ATOM 2193 C C . PRO A 1 273 ? -0.685 0.333 33.318 1.00 92.12 273 PRO A C 1
ATOM 2195 O O . PRO A 1 273 ? -1.912 0.301 33.317 1.00 92.12 273 PRO A O 1
ATOM 2198 N N . GLN A 1 274 ? 0.007 1.368 32.828 1.00 92.88 274 GLN A N 1
ATOM 2199 C CA . GLN A 1 274 ? -0.578 2.617 32.318 1.00 92.88 274 GLN A CA 1
ATOM 2200 C C . GLN A 1 274 ? -1.594 2.387 31.193 1.00 92.88 274 GLN A C 1
ATOM 2202 O O . GLN A 1 274 ? -2.533 3.162 31.028 1.00 92.88 274 GLN A O 1
ATOM 2207 N N . HIS A 1 275 ? -1.463 1.283 30.449 1.00 94.75 275 HIS A N 1
ATOM 2208 C CA . HIS A 1 275 ? -2.450 0.883 29.446 1.00 94.75 275 HIS A CA 1
ATOM 2209 C C . HIS A 1 275 ? -3.865 0.786 30.013 1.00 94.75 275 HIS A C 1
ATOM 2211 O O . HIS A 1 275 ? -4.807 0.952 29.249 1.00 94.75 275 HIS A O 1
ATOM 2217 N N . GLN A 1 276 ? -4.042 0.522 31.315 1.00 93.69 276 GLN A N 1
ATOM 2218 C CA . GLN A 1 276 ? -5.359 0.457 31.959 1.00 93.69 276 GLN A CA 1
ATOM 2219 C C . GLN A 1 276 ? -6.077 1.810 31.970 1.00 93.69 276 GLN A C 1
ATOM 2221 O O . GLN A 1 276 ? -7.286 1.840 31.731 1.00 93.69 276 GLN A O 1
ATOM 2226 N N . ASP A 1 277 ? -5.339 2.902 32.151 1.00 95.06 277 ASP A N 1
ATOM 2227 C CA . ASP A 1 277 ? -5.882 4.261 32.273 1.00 95.06 277 ASP A CA 1
ATOM 2228 C C . ASP A 1 277 ? -6.094 4.938 30.909 1.00 95.06 277 ASP A C 1
ATOM 2230 O O . ASP A 1 277 ? -6.822 5.928 30.777 1.00 95.06 277 ASP A O 1
ATOM 2234 N N . TYR A 1 278 ? -5.469 4.393 29.867 1.00 96.38 278 TYR A N 1
ATOM 2235 C CA . TYR A 1 278 ? -5.520 4.942 28.518 1.00 96.38 278 TYR A CA 1
ATOM 2236 C C . TYR A 1 278 ? -6.550 4.243 27.638 1.00 96.38 278 TYR A C 1
ATOM 2238 O O . TYR A 1 278 ? -7.001 3.139 27.930 1.00 96.38 278 TYR A O 1
ATOM 2246 N N . ASP A 1 279 ? -6.923 4.885 26.539 1.00 95.62 279 ASP A N 1
ATOM 2247 C CA . ASP A 1 279 ? -7.990 4.409 25.663 1.00 95.62 279 ASP A CA 1
ATOM 2248 C C . ASP A 1 279 ? -7.468 3.597 24.473 1.00 95.62 279 ASP A C 1
ATOM 2250 O O . ASP A 1 279 ? -8.225 2.838 23.881 1.00 95.62 279 ASP A O 1
ATOM 2254 N N . SER A 1 280 ? -6.188 3.717 24.115 1.00 95.94 280 SER A N 1
ATOM 2255 C CA . SER A 1 280 ? -5.621 3.115 22.904 1.00 95.94 280 SER A CA 1
ATOM 2256 C C . SER A 1 280 ? -4.124 2.830 23.020 1.00 95.94 280 SER A C 1
ATOM 2258 O O . SER A 1 280 ? -3.444 3.326 23.917 1.00 95.94 280 SER A O 1
ATOM 2260 N N . PHE A 1 281 ? -3.598 2.040 22.086 1.00 97.38 281 PHE A N 1
ATOM 2261 C CA . PHE A 1 281 ? -2.163 1.815 21.927 1.00 97.38 281 PHE A CA 1
ATOM 2262 C C . PHE A 1 281 ? -1.753 1.943 20.460 1.00 97.38 281 PHE A C 1
ATOM 2264 O O . PHE A 1 281 ? -2.450 1.453 19.564 1.00 97.38 281 PHE A O 1
ATOM 2271 N N . VAL A 1 282 ? -0.603 2.572 20.221 1.00 97.75 282 VAL A N 1
ATOM 2272 C CA . VAL A 1 282 ? 0.011 2.709 18.899 1.00 97.75 282 VAL A CA 1
ATOM 2273 C C . VAL A 1 282 ? 1.425 2.139 18.936 1.00 97.75 282 VAL A C 1
ATOM 2275 O O . VAL A 1 282 ? 2.193 2.421 19.851 1.00 97.75 282 VAL A O 1
ATOM 2278 N N . CYS A 1 283 ? 1.789 1.375 17.912 1.00 97.00 283 CYS A N 1
ATOM 2279 C CA . CYS A 1 283 ? 3.152 0.927 17.675 1.00 97.00 283 CYS A CA 1
ATOM 2280 C C . CYS A 1 283 ? 3.562 1.259 16.237 1.00 97.00 283 CYS A C 1
ATOM 2282 O O . CYS A 1 283 ? 2.894 0.856 15.284 1.00 97.00 283 CYS A O 1
ATOM 2284 N N . VAL A 1 284 ? 4.654 2.000 16.084 1.00 95.69 284 VAL A N 1
ATOM 2285 C CA . VAL A 1 284 ? 5.266 2.354 14.805 1.00 95.69 284 VAL A CA 1
ATOM 2286 C C . VAL A 1 284 ? 6.609 1.645 14.710 1.00 95.69 284 VAL A C 1
ATOM 2288 O O . VAL A 1 284 ? 7.467 1.812 15.574 1.00 95.69 284 VAL A O 1
ATOM 2291 N N . LEU A 1 285 ? 6.784 0.842 13.666 1.00 93.38 285 LEU A N 1
ATOM 2292 C CA . LEU A 1 285 ? 7.987 0.060 13.407 1.00 93.38 285 LEU A CA 1
ATOM 2293 C C . LEU A 1 285 ? 8.579 0.518 12.075 1.00 93.38 285 LEU A C 1
ATOM 2295 O O . LEU A 1 285 ? 7.962 0.315 11.031 1.00 93.38 285 LEU A O 1
ATOM 2299 N N . VAL A 1 286 ? 9.761 1.127 12.116 1.00 91.31 286 VAL A N 1
ATOM 2300 C CA . VAL A 1 286 ? 10.537 1.543 10.943 1.00 91.31 286 VAL A CA 1
ATOM 2301 C C . VAL A 1 286 ? 11.801 0.691 10.907 1.00 91.31 286 VAL A C 1
ATOM 2303 O O . VAL A 1 286 ? 12.684 0.821 11.750 1.00 91.31 286 VAL A O 1
ATOM 2306 N N . SER A 1 287 ? 11.877 -0.247 9.970 1.00 86.69 287 SER A N 1
ATOM 2307 C CA . SER A 1 287 ? 12.959 -1.230 9.883 1.00 86.69 287 SER A CA 1
ATOM 2308 C C . SER A 1 287 ? 13.321 -1.525 8.436 1.00 86.69 287 SER A C 1
ATOM 2310 O O . SER A 1 287 ? 12.625 -1.068 7.549 1.00 86.69 287 SER A O 1
ATOM 2312 N N . ARG A 1 288 ? 14.390 -2.290 8.178 1.00 80.75 288 ARG A N 1
ATOM 2313 C CA . ARG A 1 288 ? 14.695 -2.831 6.831 1.00 80.75 288 ARG A CA 1
ATOM 2314 C C . ARG A 1 288 ? 14.104 -4.235 6.644 1.00 80.75 288 ARG A C 1
ATOM 2316 O O . ARG A 1 288 ? 14.759 -5.134 6.122 1.00 80.75 288 ARG A O 1
ATOM 2323 N N . GLY A 1 289 ? 12.922 -4.429 7.227 1.00 70.69 289 GLY A N 1
ATOM 2324 C CA . GLY A 1 289 ? 12.179 -5.675 7.384 1.00 70.69 289 GLY A CA 1
ATOM 2325 C C . GLY A 1 289 ? 11.856 -6.413 6.084 1.00 70.69 289 GLY A C 1
ATOM 2326 O O . GLY A 1 289 ? 11.877 -5.851 4.996 1.00 70.69 289 GLY A O 1
ATOM 2327 N N . GLY A 1 290 ? 11.460 -7.678 6.210 1.00 70.19 290 GLY A N 1
ATOM 2328 C CA . GLY A 1 290 ? 10.693 -8.373 5.172 1.00 70.19 290 GLY A CA 1
ATOM 2329 C C . GLY A 1 290 ? 9.192 -8.206 5.421 1.00 70.19 290 GLY A C 1
ATOM 2330 O O . GLY A 1 290 ? 8.781 -7.779 6.498 1.00 70.19 290 GLY A O 1
ATOM 2331 N N . SER A 1 291 ? 8.338 -8.611 4.478 1.00 72.50 291 SER A N 1
ATOM 2332 C CA . SER A 1 291 ? 6.873 -8.438 4.571 1.00 72.50 291 SER A CA 1
ATOM 2333 C C . SER A 1 291 ? 6.229 -8.975 5.860 1.00 72.50 291 SER A C 1
ATOM 2335 O O . SER A 1 291 ? 5.154 -8.519 6.245 1.00 72.50 291 SER A O 1
ATOM 2337 N N . HIS A 1 292 ? 6.882 -9.920 6.544 1.00 79.75 292 HIS A N 1
ATOM 2338 C CA . HIS A 1 292 ? 6.381 -10.554 7.765 1.00 79.75 292 HIS A CA 1
ATOM 2339 C C . HIS A 1 292 ? 7.325 -10.446 8.968 1.00 79.75 292 HIS A C 1
ATOM 2341 O O . HIS A 1 292 ? 7.021 -11.019 10.013 1.00 79.75 292 HIS A O 1
ATOM 2347 N N . SER A 1 293 ? 8.445 -9.723 8.865 1.00 87.06 293 SER A N 1
ATOM 2348 C CA . SER A 1 293 ? 9.448 -9.672 9.934 1.00 87.06 293 SER A CA 1
ATOM 2349 C C . SER A 1 293 ? 10.177 -8.337 10.010 1.00 87.06 293 SER A C 1
ATOM 2351 O O . SER A 1 293 ? 10.545 -7.766 8.989 1.00 87.06 293 SER A O 1
ATOM 2353 N N . VAL A 1 294 ? 10.459 -7.892 11.230 1.00 86.88 294 VAL A N 1
ATOM 2354 C CA . VAL A 1 294 ? 11.248 -6.689 11.520 1.00 86.88 294 VAL A CA 1
ATOM 2355 C C . VAL A 1 294 ? 12.702 -7.076 11.742 1.00 86.88 294 VAL A C 1
ATOM 2357 O O . VAL A 1 294 ? 12.986 -8.001 12.502 1.00 86.88 294 VAL A O 1
ATOM 2360 N N . PHE A 1 295 ? 13.622 -6.357 11.105 1.00 85.94 295 PHE A N 1
ATOM 2361 C CA . PHE A 1 295 ? 15.054 -6.484 11.376 1.00 85.94 295 PHE A CA 1
ATOM 2362 C C . PHE A 1 295 ? 15.531 -5.320 12.238 1.00 85.94 295 PHE A C 1
ATOM 2364 O O . PHE A 1 295 ? 15.136 -4.174 12.029 1.00 85.94 295 PHE A O 1
ATOM 2371 N N . GLY A 1 296 ? 16.400 -5.624 13.196 1.00 83.19 296 GLY A N 1
ATOM 2372 C CA . GLY A 1 296 ? 17.176 -4.611 13.888 1.00 83.19 296 GLY A CA 1
ATOM 2373 C C . GLY A 1 296 ? 18.316 -4.099 13.012 1.00 83.19 296 GLY A C 1
ATOM 2374 O O . GLY A 1 296 ? 18.397 -4.369 11.811 1.00 83.19 296 GLY A O 1
ATOM 2375 N N . VAL A 1 297 ? 19.247 -3.384 13.633 1.00 83.69 297 VAL A N 1
ATOM 2376 C CA . VAL A 1 297 ? 20.491 -2.970 12.970 1.00 83.69 297 VAL A CA 1
ATOM 2377 C C . VAL A 1 297 ? 21.406 -4.159 12.635 1.00 83.69 297 VAL A C 1
ATOM 2379 O O . VAL A 1 297 ? 22.239 -4.048 11.735 1.00 83.69 297 VAL A O 1
ATOM 2382 N N . ASP A 1 298 ? 21.234 -5.310 13.299 1.00 75.88 298 ASP A N 1
ATOM 2383 C CA . ASP A 1 298 ? 21.953 -6.552 13.015 1.00 75.88 298 ASP A CA 1
ATOM 2384 C C . ASP A 1 298 ? 21.197 -7.459 12.034 1.00 75.88 298 ASP A C 1
ATOM 2386 O O . ASP A 1 298 ? 20.357 -8.280 12.388 1.00 75.88 298 ASP A O 1
ATOM 2390 N N . GLN A 1 299 ? 21.571 -7.384 10.760 1.00 63.06 299 GLN A N 1
ATOM 2391 C CA . GLN A 1 299 ? 20.990 -8.235 9.710 1.00 63.06 299 GLN A CA 1
ATOM 2392 C C . GLN A 1 299 ? 21.410 -9.717 9.810 1.00 63.06 299 GLN A C 1
ATOM 2394 O O . GLN A 1 299 ? 21.037 -10.521 8.961 1.00 63.06 299 GLN A O 1
ATOM 2399 N N . THR A 1 300 ? 22.218 -10.088 10.809 1.00 64.25 300 THR A N 1
ATOM 2400 C CA . THR A 1 300 ? 22.712 -11.459 11.008 1.00 64.25 300 THR A CA 1
ATOM 2401 C C . THR A 1 300 ? 21.740 -12.340 11.789 1.00 64.25 300 THR A C 1
ATOM 2403 O O . THR A 1 300 ? 21.849 -13.563 11.712 1.00 64.25 300 THR A O 1
ATOM 2406 N N . GLN A 1 301 ? 20.797 -11.749 12.529 1.00 67.31 301 GLN A N 1
ATOM 2407 C CA . GLN A 1 301 ? 19.765 -12.484 13.255 1.00 67.31 301 GLN A CA 1
ATOM 2408 C C . GLN A 1 301 ? 18.522 -12.685 12.381 1.00 67.31 301 GLN A C 1
ATOM 2410 O O . GLN A 1 301 ? 18.189 -11.819 11.565 1.00 67.31 301 GLN A O 1
ATOM 2415 N N . PRO A 1 302 ? 17.801 -13.810 12.542 1.00 72.12 302 PRO A N 1
ATOM 2416 C CA . PRO A 1 302 ? 16.508 -13.971 11.897 1.00 72.12 302 PRO A CA 1
ATOM 2417 C C . PRO A 1 302 ? 15.581 -12.834 12.347 1.00 72.12 302 PRO A C 1
ATOM 2419 O O . PRO A 1 302 ? 15.490 -12.526 13.536 1.00 72.12 302 PRO A O 1
ATOM 2422 N N . GLY A 1 303 ? 14.910 -12.190 11.391 1.00 81.69 303 GLY A N 1
ATOM 2423 C CA . GLY A 1 303 ? 14.006 -11.078 11.679 1.00 81.69 303 GLY A CA 1
ATOM 2424 C C . GLY A 1 303 ? 12.882 -11.500 12.625 1.00 81.69 303 GLY A C 1
ATOM 2425 O O . GLY A 1 303 ? 12.435 -12.649 12.612 1.00 81.69 303 GLY A O 1
ATOM 2426 N N . PHE A 1 304 ? 12.394 -10.566 13.437 1.00 88.12 304 PHE A N 1
ATOM 2427 C CA . PHE A 1 304 ? 11.347 -10.848 14.409 1.00 88.12 304 PHE A CA 1
ATOM 2428 C C . PHE A 1 304 ? 9.958 -10.819 13.753 1.00 88.12 304 PHE A C 1
ATOM 2430 O O . PHE A 1 304 ? 9.590 -9.785 13.185 1.00 88.12 304 PHE A O 1
ATOM 2437 N N . PRO A 1 305 ? 9.164 -11.909 13.797 1.00 90.38 305 PRO A N 1
ATOM 2438 C CA . PRO A 1 305 ? 7.900 -11.966 13.071 1.00 90.38 305 PRO A CA 1
ATOM 2439 C C . PRO A 1 305 ? 6.869 -10.949 13.571 1.00 90.38 305 PRO A C 1
ATOM 2441 O O . PRO A 1 305 ? 6.555 -10.892 14.761 1.00 90.38 305 PRO A O 1
ATOM 2444 N N . LEU A 1 306 ? 6.256 -10.210 12.646 1.00 90.38 306 LEU A N 1
ATOM 2445 C CA . LEU A 1 306 ? 5.233 -9.200 12.942 1.00 90.38 306 LEU A CA 1
ATOM 2446 C C . LEU A 1 306 ? 4.021 -9.781 13.680 1.00 90.38 306 LEU A C 1
ATOM 2448 O O . LEU A 1 306 ? 3.452 -9.128 14.553 1.00 90.38 306 LEU A O 1
ATOM 2452 N N . ASP A 1 307 ? 3.637 -11.021 13.375 1.00 90.00 307 ASP A N 1
ATOM 2453 C CA . ASP A 1 307 ? 2.531 -11.686 14.067 1.00 90.00 307 ASP A CA 1
ATOM 2454 C C . ASP A 1 307 ? 2.859 -11.994 15.532 1.00 90.00 307 ASP A C 1
ATOM 2456 O O . ASP A 1 307 ? 1.961 -11.953 16.375 1.00 90.00 307 ASP A O 1
ATOM 2460 N N . GLN A 1 308 ? 4.133 -12.239 15.869 1.00 91.50 308 GLN A N 1
ATOM 2461 C CA . GLN A 1 308 ? 4.547 -12.358 17.269 1.00 91.50 308 GLN A CA 1
ATOM 2462 C C . GLN A 1 308 ? 4.483 -11.006 17.978 1.00 91.50 308 GLN A C 1
ATOM 2464 O O . GLN A 1 308 ? 3.994 -10.955 19.104 1.00 91.50 308 GLN A O 1
ATOM 2469 N N . ILE A 1 309 ? 4.885 -9.920 17.307 1.00 93.94 309 ILE A N 1
ATOM 2470 C CA . ILE A 1 309 ? 4.741 -8.558 17.841 1.00 93.94 309 ILE A CA 1
ATOM 2471 C C . ILE A 1 309 ? 3.273 -8.271 18.163 1.00 93.94 309 ILE A C 1
ATOM 2473 O O . ILE A 1 309 ? 2.950 -7.930 19.295 1.00 93.94 309 ILE A O 1
ATOM 2477 N N . ARG A 1 310 ? 2.358 -8.468 17.203 1.00 92.44 310 ARG A N 1
ATOM 2478 C CA . ARG A 1 310 ? 0.919 -8.222 17.410 1.00 92.44 310 ARG A CA 1
ATOM 2479 C C . ARG A 1 310 ? 0.352 -9.068 18.550 1.00 92.44 310 ARG A C 1
ATOM 2481 O O . ARG A 1 310 ? -0.425 -8.556 19.353 1.00 92.44 310 ARG A O 1
ATOM 2488 N N . ARG A 1 311 ? 0.762 -10.341 18.644 1.00 92.50 311 ARG A N 1
ATOM 2489 C CA . ARG A 1 311 ? 0.318 -11.268 19.696 1.00 92.50 311 ARG A CA 1
ATOM 2490 C C . ARG A 1 311 ? 0.686 -10.784 21.098 1.00 92.50 311 ARG A C 1
ATOM 2492 O O . ARG A 1 311 ? -0.121 -10.961 21.999 1.00 92.50 311 ARG A O 1
ATOM 2499 N N . MET A 1 312 ? 1.835 -10.128 21.283 1.00 94.44 312 MET A N 1
ATOM 2500 C CA . MET A 1 312 ? 2.234 -9.576 22.592 1.00 94.44 312 MET A CA 1
ATOM 2501 C C . MET A 1 312 ? 1.239 -8.548 23.144 1.00 94.44 312 MET A C 1
ATOM 2503 O O . MET A 1 312 ? 1.155 -8.380 24.355 1.00 94.44 312 MET A O 1
ATOM 2507 N N . PHE A 1 313 ? 0.469 -7.889 22.275 1.00 94.00 313 PHE A N 1
ATOM 2508 C CA . PHE A 1 313 ? -0.524 -6.883 22.655 1.00 94.00 313 PHE A CA 1
ATOM 2509 C C . PHE A 1 313 ? -1.970 -7.397 22.532 1.00 94.00 313 PHE A C 1
ATOM 2511 O O . PHE A 1 313 ? -2.916 -6.624 22.680 1.00 94.00 313 PHE A O 1
ATOM 2518 N N . MET A 1 314 ? -2.191 -8.684 22.244 1.00 89.56 314 MET A N 1
ATOM 2519 C CA . MET A 1 314 ? -3.539 -9.265 22.271 1.00 89.56 314 MET A CA 1
ATOM 2520 C C . MET A 1 314 ? -4.059 -9.385 23.707 1.00 89.56 314 MET A C 1
ATOM 2522 O O . MET A 1 314 ? -3.290 -9.351 24.657 1.00 89.56 314 MET A O 1
ATOM 2526 N N . GLY A 1 315 ? -5.380 -9.478 23.882 1.00 83.19 315 GLY A N 1
ATOM 2527 C CA . GLY A 1 315 ? -6.010 -9.386 25.206 1.00 83.19 315 GLY A CA 1
ATOM 2528 C C . GLY A 1 315 ? -5.663 -10.516 26.182 1.00 83.19 315 GLY A C 1
ATOM 2529 O O . GLY A 1 315 ? -5.785 -10.329 27.386 1.00 83.19 315 GLY A O 1
ATOM 2530 N N . ASP A 1 316 ? -5.221 -11.664 25.673 1.00 86.44 316 ASP A N 1
ATOM 2531 C CA . ASP A 1 316 ? -4.701 -12.791 26.450 1.00 86.44 316 ASP A CA 1
ATOM 2532 C C . ASP A 1 316 ? -3.277 -12.537 26.972 1.00 86.44 316 ASP A C 1
ATOM 2534 O O . ASP A 1 316 ? -2.962 -12.912 28.099 1.00 86.44 316 ASP A O 1
ATOM 2538 N N . ALA A 1 317 ? -2.433 -11.867 26.183 1.00 88.75 317 ALA A N 1
ATOM 2539 C CA . ALA A 1 317 ? -1.054 -11.531 26.548 1.00 88.75 317 ALA A CA 1
ATOM 2540 C C . ALA A 1 317 ? -0.917 -10.173 27.266 1.00 88.75 317 ALA A C 1
ATOM 2542 O O . ALA A 1 317 ? -0.031 -9.997 28.099 1.00 88.75 317 ALA A O 1
ATOM 2543 N N . CYS A 1 318 ? -1.803 -9.223 26.967 1.00 93.12 318 CYS A N 1
ATOM 2544 C CA . CYS A 1 318 ? -1.840 -7.867 27.509 1.00 93.12 318 CYS A CA 1
ATOM 2545 C C . CYS A 1 318 ? -3.279 -7.512 27.946 1.00 93.12 318 CYS A C 1
ATOM 2547 O O . CYS A 1 318 ? -4.015 -6.827 27.222 1.00 93.12 318 CYS A O 1
ATOM 2549 N N . PRO A 1 319 ? -3.714 -7.970 29.137 1.00 91.88 319 PRO A N 1
ATOM 2550 C CA . PRO A 1 319 ? -5.082 -7.758 29.618 1.00 91.88 319 PRO A CA 1
ATOM 2551 C C . PRO A 1 319 ? -5.462 -6.282 29.794 1.00 91.88 319 PRO A C 1
ATOM 2553 O O . PRO A 1 319 ? -6.628 -5.921 29.650 1.00 91.88 319 PRO A O 1
ATOM 2556 N N . SER A 1 320 ? -4.490 -5.404 30.056 1.00 93.56 320 SER A N 1
ATOM 2557 C CA . SER A 1 320 ? -4.706 -3.957 30.196 1.00 93.56 320 SER A CA 1
ATOM 2558 C C . SER A 1 320 ? -5.145 -3.273 28.892 1.00 93.56 320 SER A C 1
ATOM 2560 O O . SER A 1 320 ? -5.747 -2.198 28.940 1.00 93.56 320 SER A O 1
ATOM 2562 N N . LEU A 1 321 ? -4.912 -3.913 27.739 1.00 93.81 321 LEU A N 1
ATOM 2563 C CA . LEU A 1 321 ? -5.372 -3.480 26.415 1.00 93.81 321 LEU A CA 1
ATOM 2564 C C . LEU A 1 321 ? -6.593 -4.264 25.901 1.00 93.81 321 LEU A C 1
ATOM 2566 O O . LEU A 1 321 ? -6.964 -4.123 24.727 1.00 93.81 321 LEU A O 1
ATOM 2570 N N . LEU A 1 322 ? -7.231 -5.100 26.728 1.00 92.44 322 LEU A N 1
ATOM 2571 C CA . LEU A 1 322 ? -8.437 -5.839 26.344 1.00 92.44 322 LEU A CA 1
ATOM 2572 C C . LEU A 1 322 ? -9.554 -4.862 25.936 1.00 92.44 322 LEU A C 1
ATOM 2574 O O . LEU A 1 322 ? -9.859 -3.911 26.648 1.00 92.44 322 LEU A O 1
ATOM 2578 N N . GLY A 1 323 ? -10.154 -5.079 24.763 1.00 87.94 323 GLY A N 1
ATOM 2579 C CA . GLY A 1 323 ? -11.228 -4.224 24.235 1.00 87.94 323 GLY A CA 1
ATOM 2580 C C . GLY A 1 323 ? -10.788 -2.847 23.713 1.00 87.94 323 GLY A C 1
ATOM 2581 O O . GLY A 1 323 ? -11.604 -2.145 23.120 1.00 87.94 323 GLY A O 1
ATOM 2582 N N . LYS A 1 324 ? -9.511 -2.471 23.865 1.00 92.88 324 LYS A N 1
ATOM 2583 C CA . LYS A 1 324 ? -8.960 -1.184 23.407 1.00 92.88 324 LYS A CA 1
ATOM 2584 C C . LYS A 1 324 ? -8.362 -1.291 21.996 1.00 92.88 324 LYS A C 1
ATOM 2586 O O . LYS A 1 324 ? -7.783 -2.334 21.669 1.00 92.88 324 LYS A O 1
ATOM 2591 N N . PRO A 1 325 ? -8.465 -0.264 21.137 1.00 93.88 325 PRO A N 1
ATOM 2592 C CA . PRO A 1 325 ? -7.853 -0.262 19.812 1.00 93.88 325 PRO A CA 1
ATOM 2593 C C . PRO A 1 325 ? -6.319 -0.318 19.891 1.00 93.88 325 PRO A C 1
ATOM 2595 O O . PRO A 1 325 ? -5.696 0.344 20.722 1.00 93.88 325 PRO A O 1
ATOM 2598 N N . LYS A 1 326 ? -5.722 -1.117 18.999 1.00 94.56 326 LYS A N 1
ATOM 2599 C CA . LYS A 1 326 ? -4.273 -1.318 18.859 1.00 94.56 326 LYS A CA 1
ATOM 2600 C C . LYS A 1 326 ? -3.880 -1.081 17.409 1.00 94.56 326 LYS A C 1
ATOM 2602 O O . LYS A 1 326 ? -4.287 -1.843 16.533 1.00 94.56 326 LYS A O 1
ATOM 2607 N N . LEU A 1 327 ? -3.137 -0.013 17.156 1.00 95.25 327 LEU A N 1
ATOM 2608 C CA . LEU A 1 327 ? -2.753 0.413 15.814 1.00 95.25 327 LEU A CA 1
ATOM 2609 C C . LEU A 1 327 ? -1.279 0.084 15.583 1.00 95.25 327 LEU A C 1
ATOM 2611 O O . LEU A 1 327 ? -0.428 0.489 16.370 1.00 95.25 327 LEU A O 1
ATOM 2615 N N . PHE A 1 328 ? -0.982 -0.638 14.504 1.00 94.19 328 PHE A N 1
ATOM 2616 C CA . PHE A 1 328 ? 0.383 -0.983 14.111 1.00 94.19 328 PHE A CA 1
ATOM 2617 C C . PHE A 1 328 ? 0.692 -0.367 12.749 1.00 94.19 328 PHE A C 1
ATOM 2619 O O . PHE A 1 328 ? 0.027 -0.687 11.764 1.00 94.19 328 PHE A O 1
ATOM 2626 N N . PHE A 1 329 ? 1.709 0.488 12.696 1.00 92.81 329 PHE A N 1
ATOM 2627 C CA . PHE A 1 329 ? 2.234 1.088 11.472 1.00 92.81 329 PHE A CA 1
ATOM 2628 C C . PHE A 1 329 ? 3.608 0.489 11.198 1.00 92.81 329 PHE A C 1
ATOM 2630 O O . PHE A 1 329 ? 4.462 0.487 12.080 1.00 92.81 329 PHE A O 1
ATOM 2637 N N . ILE A 1 330 ? 3.807 -0.065 10.004 1.00 89.44 330 ILE A N 1
ATOM 2638 C CA . ILE A 1 330 ? 5.018 -0.817 9.669 1.00 89.44 330 ILE A CA 1
ATOM 2639 C C . ILE A 1 330 ? 5.582 -0.259 8.370 1.00 89.44 330 ILE A C 1
ATOM 2641 O O . ILE A 1 330 ? 4.901 -0.259 7.344 1.00 89.44 330 ILE A O 1
ATOM 2645 N N . GLN A 1 331 ? 6.824 0.200 8.436 1.00 86.62 331 GLN A N 1
ATOM 2646 C CA . GLN A 1 331 ? 7.632 0.642 7.313 1.00 86.62 331 GLN A CA 1
ATOM 2647 C C . GLN A 1 331 ? 8.867 -0.256 7.266 1.00 86.62 331 GLN A C 1
ATOM 2649 O O . GLN A 1 331 ? 9.640 -0.299 8.223 1.00 86.62 331 GLN A O 1
ATOM 2654 N N . ASN A 1 332 ? 8.995 -1.004 6.174 1.00 78.25 332 ASN A N 1
ATOM 2655 C CA . ASN A 1 332 ? 10.089 -1.933 5.900 1.00 78.25 332 ASN A CA 1
ATOM 2656 C C . ASN A 1 332 ? 10.982 -1.411 4.771 1.00 78.25 332 ASN A C 1
ATOM 2658 O O . ASN A 1 332 ? 10.437 -0.682 3.907 1.00 78.25 332 ASN A O 1
#

Radius of gyration: 27.43 Å; chains: 1; bounding box: 77×63×63 Å

Sequence (332 aa):
AADVVPLNVRDLLDILSERGKLSAMGLAELLYRVRRFDLLKRILKMDKRAVETHLLRHPQLVSDYRVLMTEIGEDLDKSDVSSLIFLMRDHMGRSKVAKDKSFLDLVIELEKLNLIAPDRLDLLEKCLKNIHRIDLKTKVQKYKQSAQGGETSYISTLQASLPNLSLKDPSYNLRLQNGRSNEQRLNVGQPDTQRESVKTSIQESGTSLPQHIQERYRMQSKPLGICLIIDCIGNDTEFLRDTFTSLGYEVQYFLYLHVESIIQILRQVACMPQHQDYDSFVCVLVSRGGSHSVFGVDQTQPGFPLDQIRRMFMGDACPSLLGKPKLFFIQN